Protein AF-A0AAU2HGL6-F1 (afdb_monomer_lite)

Sequence (194 aa):
MIRPARRTVLRGSAAAGALVALGAAPAAASSAYAAGTGTAAPCVRPIPWRRLGSYAAKDTAGRRFRSILSGTTRYLIGPWYAQTYTAYAADGFLNLKGIDERAVRLPGMAALSAATALALGVYDDQTLSEGKARIRTRNLIRTLAARHKASSGAAGWGSVWQSALWAYYTGAAAWLLWEDLDGDDRARVAAMIE

Secondary structure (DSSP, 8-state):
-----------------------------------------TTPPPP-HHHH------SHHHHHHHHHHHHHHHHIIIIIHHHH---B-TTSSB--S-SSHHHHHHHHHHHHHHHHHHHTT----SSS-HHHHHHHHHHHHHHHHHHBHHHHGGGSB--STTHHHHHHHHHHHHHHTGGGS-HHHHHHHHHHH-

Radius of gyration: 24.02 Å; chains: 1; bounding box: 71×79×45 Å

pLDDT: mean 83.27, std 23.49, range [28.53, 98.81]

Foldseek 3Di:
DDDDDDDDDDDDDDDDDDDDDDDDDPPDPPPPPDPDPDPDPPPFDADPDVVVDADPLPDPVSVVVLVVLQVVLCCLLPVVLCVQFVDADPVRATDLVAQDCSSQQSLLQSLLSLLVCLLNVSHDPPRHHSVSSLVSSLRSLLNLLCQACLNVPPRGHQPDPCSLVSLVSSLNSCSSVVVSDDPVSSVSNVSSND

Structure (mmCIF, N/CA/C/O backbone):
data_AF-A0AAU2HGL6-F1
#
_entry.id   AF-A0AAU2HGL6-F1
#
loop_
_atom_site.group_PDB
_atom_site.id
_atom_site.type_symbol
_atom_site.label_atom_id
_atom_site.label_alt_id
_atom_site.label_comp_id
_atom_site.label_asym_id
_atom_site.label_entity_id
_atom_site.label_seq_id
_atom_site.pdbx_PDB_ins_code
_atom_site.Cartn_x
_atom_site.Cartn_y
_atom_site.Cartn_z
_atom_site.occupancy
_atom_site.B_iso_or_equiv
_atom_site.auth_seq_id
_atom_site.auth_comp_id
_atom_site.auth_asym_id
_atom_site.auth_atom_id
_atom_site.pdbx_PDB_model_num
ATOM 1 N N . MET A 1 1 ? -37.626 55.669 15.211 1.00 40.00 1 MET A N 1
ATOM 2 C CA . MET A 1 1 ? -37.689 56.171 13.826 1.00 40.00 1 MET A CA 1
ATOM 3 C C . MET A 1 1 ? -37.925 54.967 12.917 1.00 40.00 1 MET A C 1
ATOM 5 O O . MET A 1 1 ? -37.067 54.106 12.865 1.00 40.00 1 MET A O 1
ATOM 9 N N . ILE A 1 2 ? -39.125 54.911 12.326 1.00 41.16 2 ILE A N 1
ATOM 10 C CA . ILE A 1 2 ? -39.596 54.105 11.177 1.00 41.16 2 ILE A CA 1
ATOM 11 C C . ILE A 1 2 ? -39.609 52.559 11.299 1.00 41.16 2 ILE A C 1
ATOM 13 O O . ILE A 1 2 ? -38.716 51.906 11.816 1.00 41.16 2 ILE A O 1
ATOM 17 N N . ARG A 1 3 ? -40.752 52.025 10.857 1.00 28.53 3 ARG A N 1
ATOM 18 C CA . ARG A 1 3 ? -41.380 50.714 11.068 1.00 28.53 3 ARG A CA 1
ATOM 19 C C . ARG A 1 3 ? -40.956 49.635 10.036 1.00 28.53 3 ARG A C 1
ATOM 21 O O . ARG A 1 3 ? -40.314 49.970 9.047 1.00 28.53 3 ARG A O 1
ATOM 28 N N . PRO A 1 4 ? -41.360 48.362 10.254 1.00 52.66 4 PRO A N 1
ATOM 29 C CA . PRO A 1 4 ? -40.909 47.162 9.537 1.00 52.66 4 PRO A CA 1
ATOM 30 C C . PRO A 1 4 ? -41.787 46.766 8.324 1.00 52.66 4 PRO A C 1
ATOM 32 O O . PRO A 1 4 ? -42.805 47.398 8.052 1.00 52.66 4 PRO A O 1
ATOM 35 N N . ALA A 1 5 ? -41.432 45.612 7.729 1.00 33.16 5 ALA A N 1
ATOM 36 C CA . ALA A 1 5 ? -42.233 44.683 6.906 1.00 33.16 5 ALA A CA 1
ATOM 37 C C . ALA A 1 5 ? -42.147 44.804 5.370 1.00 33.16 5 ALA A C 1
ATOM 39 O O . ALA A 1 5 ? -42.460 45.839 4.796 1.00 33.16 5 ALA A O 1
ATOM 40 N N . ARG A 1 6 ? -41.918 43.665 4.692 1.00 35.12 6 ARG A N 1
ATOM 41 C CA . ARG A 1 6 ? -43.007 42.856 4.097 1.00 35.12 6 ARG A CA 1
ATOM 42 C C . ARG A 1 6 ? -42.521 41.501 3.557 1.00 35.12 6 ARG A C 1
ATOM 44 O O . ARG A 1 6 ? -41.605 41.416 2.752 1.00 35.12 6 ARG A O 1
ATOM 51 N N . ARG A 1 7 ? -43.214 40.447 4.001 1.00 40.44 7 ARG A N 1
ATOM 52 C CA . ARG A 1 7 ? -43.354 39.136 3.345 1.00 40.44 7 ARG A CA 1
ATOM 53 C C . ARG A 1 7 ? -44.244 39.257 2.104 1.00 40.44 7 ARG A C 1
ATOM 55 O O . ARG A 1 7 ? -45.240 39.970 2.170 1.00 40.44 7 ARG A O 1
ATOM 62 N N . THR A 1 8 ? -43.995 38.437 1.085 1.00 39.16 8 THR A N 1
ATOM 63 C CA . THR A 1 8 ? -44.974 37.821 0.148 1.00 39.16 8 THR A CA 1
ATOM 64 C C . THR A 1 8 ? -44.180 36.695 -0.549 1.00 39.16 8 THR A C 1
ATOM 66 O O . THR A 1 8 ? -43.138 37.000 -1.105 1.00 39.16 8 THR A O 1
ATOM 69 N N . VAL A 1 9 ? -44.358 35.375 -0.393 1.00 37.81 9 VAL A N 1
ATOM 70 C CA . VAL A 1 9 ? -45.490 34.419 -0.421 1.00 37.81 9 VAL A CA 1
ATOM 71 C C . VAL A 1 9 ? -46.228 34.332 -1.761 1.00 37.81 9 VAL A C 1
ATOM 73 O O . VAL A 1 9 ? -47.197 35.045 -1.964 1.00 37.81 9 VAL A O 1
ATOM 76 N N . LEU A 1 10 ? -45.847 33.340 -2.572 1.00 35.44 10 LEU A N 1
ATOM 77 C CA . LEU A 1 10 ? -46.718 32.453 -3.370 1.00 35.44 10 LEU A CA 1
ATOM 78 C C . LEU A 1 10 ? -45.994 31.082 -3.383 1.00 35.44 10 LEU A C 1
ATOM 80 O O . LEU A 1 10 ? -44.825 31.050 -3.749 1.00 35.44 10 LEU A O 1
ATOM 84 N N . ARG A 1 11 ? -46.460 29.968 -2.779 1.00 32.38 11 ARG A N 1
ATOM 85 C CA . ARG A 1 11 ? -47.700 29.166 -2.975 1.00 32.38 11 ARG A CA 1
ATOM 86 C C . ARG A 1 11 ? -47.928 28.889 -4.462 1.00 32.38 11 ARG A C 1
ATOM 88 O O . ARG A 1 11 ? -48.238 29.819 -5.186 1.00 32.38 11 ARG A O 1
ATOM 95 N N . GLY A 1 12 ? -47.646 27.692 -4.970 1.00 31.27 12 GLY A N 1
ATOM 96 C CA . GLY A 1 12 ? -48.405 26.427 -4.839 1.00 31.27 12 GLY A CA 1
ATOM 97 C C . GLY A 1 12 ? -48.575 25.912 -6.287 1.00 31.27 12 GLY A C 1
ATOM 98 O O . GLY A 1 12 ? -48.568 26.734 -7.193 1.00 31.27 12 GLY A O 1
ATOM 99 N N . SER A 1 13 ? -48.626 24.634 -6.656 1.00 38.94 13 SER A N 1
ATOM 100 C CA . SER A 1 13 ? -49.239 23.437 -6.066 1.00 38.94 13 SER A CA 1
ATOM 101 C C . SER A 1 13 ? -48.641 22.225 -6.820 1.00 38.94 13 SER A C 1
ATOM 103 O O . SER A 1 13 ? -48.382 22.327 -8.013 1.00 38.94 13 SER A O 1
ATOM 105 N N . ALA A 1 14 ? -48.156 21.173 -6.159 1.00 34.22 14 ALA A N 1
ATOM 106 C CA . ALA A 1 14 ? -48.883 20.020 -5.609 1.00 34.22 14 ALA A CA 1
ATOM 107 C C . ALA A 1 14 ? -49.375 18.998 -6.657 1.00 34.22 14 ALA A C 1
ATOM 109 O O . ALA A 1 14 ? -50.284 19.286 -7.423 1.00 34.22 14 ALA A O 1
ATOM 110 N N . ALA A 1 15 ? -48.811 17.787 -6.590 1.00 35.50 15 ALA A N 1
ATOM 111 C CA . ALA A 1 15 ? -49.496 16.484 -6.621 1.00 35.50 15 ALA A CA 1
ATOM 112 C C . ALA A 1 15 ? -48.413 15.412 -6.358 1.00 35.50 15 ALA A C 1
ATOM 114 O O . ALA A 1 15 ? -47.460 15.294 -7.116 1.00 35.50 15 ALA A O 1
ATOM 115 N N . ALA A 1 16 ? -48.322 14.855 -5.150 1.00 34.00 16 ALA A N 1
ATOM 116 C CA . ALA A 1 16 ? -49.117 13.736 -4.636 1.00 34.00 16 ALA A CA 1
ATOM 117 C C . ALA A 1 16 ? -48.701 12.385 -5.246 1.00 34.00 16 ALA A C 1
ATOM 119 O O . ALA A 1 16 ? -49.039 12.052 -6.374 1.00 34.00 16 ALA A O 1
ATOM 120 N N . GLY A 1 17 ? -48.003 11.599 -4.428 1.00 30.80 17 GLY A N 1
ATOM 121 C CA . GLY A 1 17 ? -47.730 10.182 -4.633 1.00 30.80 17 GLY A CA 1
ATOM 122 C C . GLY A 1 17 ? -47.336 9.580 -3.290 1.00 30.80 17 GLY A C 1
ATOM 123 O O . GLY A 1 17 ? -46.161 9.534 -2.948 1.00 30.80 17 GLY A O 1
ATOM 124 N N . ALA A 1 18 ? -48.337 9.229 -2.483 1.00 37.72 18 ALA A N 1
ATOM 125 C CA . ALA A 1 18 ? -48.152 8.536 -1.216 1.00 37.72 18 ALA A CA 1
ATOM 126 C C . ALA A 1 18 ? -47.865 7.053 -1.475 1.00 37.72 18 ALA A C 1
ATOM 128 O O . ALA A 1 18 ? -48.597 6.412 -2.226 1.00 37.72 18 ALA A O 1
ATOM 129 N N . LEU A 1 19 ? -46.861 6.495 -0.799 1.00 36.62 19 LEU A N 1
ATOM 130 C CA . LEU A 1 19 ? -46.776 5.060 -0.553 1.00 36.62 19 LEU A CA 1
ATOM 131 C C . LEU A 1 19 ? -46.291 4.811 0.875 1.00 36.62 19 LEU A C 1
ATOM 133 O O . LEU A 1 19 ? -45.424 5.502 1.407 1.00 36.62 19 LEU A O 1
ATOM 137 N N . VAL A 1 20 ? -46.997 3.874 1.492 1.00 37.69 20 VAL A N 1
ATOM 138 C CA . VAL A 1 20 ? -47.097 3.582 2.917 1.00 37.69 20 VAL A CA 1
ATOM 139 C C . VAL A 1 20 ? -45.867 2.834 3.438 1.00 37.69 20 VAL A C 1
ATOM 141 O O . VAL A 1 20 ? -45.149 2.165 2.702 1.00 37.69 20 VAL A O 1
ATOM 144 N N . ALA A 1 21 ? -45.666 2.999 4.743 1.00 45.56 21 ALA A N 1
ATOM 145 C CA . ALA A 1 21 ? -44.620 2.475 5.603 1.00 45.56 21 ALA A CA 1
ATOM 146 C C . ALA A 1 21 ? -44.274 0.987 5.441 1.00 45.56 21 ALA A C 1
ATOM 148 O O . ALA A 1 21 ? -45.153 0.133 5.372 1.00 45.56 21 ALA A O 1
ATOM 149 N N . LEU A 1 22 ? -42.983 0.692 5.603 1.00 34.12 22 LEU A N 1
ATOM 150 C CA . LEU A 1 22 ? -42.493 -0.455 6.364 1.00 34.12 22 LEU A CA 1
ATOM 151 C C . LEU A 1 22 ? -41.113 -0.103 6.922 1.00 34.12 22 LEU A C 1
ATOM 153 O O . LEU A 1 22 ? -40.229 0.359 6.203 1.00 34.12 22 LEU A O 1
ATOM 157 N N . GLY A 1 23 ? -40.970 -0.260 8.236 1.00 46.44 23 GLY A N 1
ATOM 158 C CA . GLY A 1 23 ? -39.717 -0.041 8.932 1.00 46.44 23 GLY A CA 1
ATOM 159 C C . GLY A 1 23 ? -38.628 -0.966 8.400 1.00 46.44 23 GLY A C 1
ATOM 160 O O . GLY A 1 23 ? -38.818 -2.172 8.283 1.00 46.44 23 GLY A O 1
ATOM 161 N N . ALA A 1 24 ? -37.466 -0.388 8.141 1.00 35.00 24 ALA A N 1
ATOM 162 C CA . ALA A 1 24 ? -36.216 -1.114 8.083 1.00 35.00 24 ALA A CA 1
ATOM 163 C C . ALA A 1 24 ? -35.192 -0.268 8.838 1.00 35.00 24 ALA A C 1
ATOM 165 O O . ALA A 1 24 ? -34.873 0.854 8.444 1.00 35.00 24 ALA A O 1
ATOM 166 N N . ALA A 1 25 ? -34.728 -0.794 9.971 1.00 43.84 25 ALA A N 1
ATOM 167 C CA . ALA A 1 25 ? -33.521 -0.312 10.625 1.00 43.84 25 ALA A CA 1
ATOM 168 C C . ALA A 1 25 ? -32.376 -0.246 9.593 1.00 43.84 25 ALA A C 1
ATOM 170 O O . ALA A 1 25 ? -32.372 -1.050 8.655 1.00 43.84 25 ALA A O 1
ATOM 171 N N . PRO A 1 26 ? -31.395 0.663 9.737 1.00 40.53 26 PRO A N 1
ATOM 172 C CA . PRO A 1 26 ? -30.241 0.653 8.854 1.00 40.53 26 PRO A CA 1
ATOM 173 C C . PRO A 1 26 ? -29.554 -0.706 8.998 1.00 40.53 26 PRO A C 1
ATOM 175 O O . PRO A 1 26 ? -29.059 -1.057 10.070 1.00 40.53 26 PRO A O 1
ATOM 178 N N . ALA A 1 27 ? -29.579 -1.495 7.924 1.00 39.25 27 ALA A N 1
ATOM 179 C CA . ALA A 1 27 ? -28.823 -2.726 7.839 1.00 39.25 27 ALA A CA 1
ATOM 180 C C . ALA A 1 27 ? -27.351 -2.356 8.031 1.00 39.25 27 ALA A C 1
ATOM 182 O O . ALA A 1 27 ? -26.755 -1.666 7.203 1.00 39.25 27 ALA A O 1
ATOM 183 N N . ALA A 1 28 ? -26.782 -2.772 9.161 1.00 37.03 28 ALA A N 1
ATOM 184 C CA . ALA A 1 28 ? -25.349 -2.746 9.366 1.00 37.03 28 ALA A CA 1
ATOM 185 C C . ALA A 1 28 ? -24.717 -3.499 8.192 1.00 37.03 28 ALA A C 1
ATOM 187 O O . ALA A 1 28 ? -24.937 -4.703 8.039 1.00 37.03 28 ALA A O 1
ATOM 188 N N . ALA A 1 29 ? -23.983 -2.773 7.347 1.00 37.44 29 ALA A N 1
ATOM 189 C CA . ALA A 1 29 ? -23.198 -3.343 6.268 1.00 37.44 29 ALA A CA 1
ATOM 190 C C . ALA A 1 29 ? -22.168 -4.292 6.891 1.00 37.44 29 ALA A C 1
ATOM 192 O O . ALA A 1 29 ? -21.091 -3.899 7.334 1.00 37.44 29 ALA A O 1
ATOM 193 N N . SER A 1 30 ? -22.554 -5.556 6.998 1.00 39.72 30 SER A N 1
ATOM 194 C CA . SER A 1 30 ? -21.674 -6.631 7.404 1.00 39.72 30 SER A CA 1
ATOM 195 C C . SER A 1 30 ? -20.850 -6.952 6.170 1.00 39.72 30 SER A C 1
ATOM 197 O O . SER A 1 30 ? -21.356 -7.568 5.235 1.00 39.72 30 SER A O 1
ATOM 199 N N . SER A 1 31 ? -19.608 -6.470 6.134 1.00 43.16 31 SER A N 1
ATOM 200 C CA . SER A 1 31 ? -18.635 -6.872 5.121 1.00 43.16 31 SER A CA 1
ATOM 201 C C . SER A 1 31 ? -18.352 -8.363 5.311 1.00 43.16 31 SER A C 1
ATOM 203 O O . SER A 1 31 ? -17.512 -8.773 6.113 1.00 43.16 31 SER A O 1
ATOM 205 N N . ALA A 1 32 ? -19.148 -9.197 4.646 1.00 38.00 32 ALA A N 1
ATOM 206 C CA . ALA A 1 32 ? -18.912 -10.621 4.547 1.00 38.00 32 ALA A CA 1
ATOM 207 C C . ALA A 1 32 ? -17.792 -10.818 3.524 1.00 38.00 32 ALA A C 1
ATOM 209 O O . ALA A 1 32 ? -18.026 -10.875 2.320 1.00 38.00 32 ALA A O 1
ATOM 210 N N . TYR A 1 33 ? -16.560 -10.873 4.022 1.00 41.25 33 TYR A N 1
ATOM 211 C CA . TYR A 1 33 ? -15.400 -11.281 3.242 1.00 41.25 33 TYR A CA 1
ATOM 212 C C . TYR A 1 33 ? -15.627 -12.727 2.780 1.00 41.25 33 TYR A C 1
ATOM 214 O O . TYR A 1 33 ? -15.636 -13.658 3.592 1.00 41.25 33 TYR A O 1
ATOM 222 N N . ALA A 1 34 ? -15.911 -12.905 1.490 1.00 38.16 34 ALA A N 1
ATOM 223 C CA . ALA A 1 34 ? -16.070 -14.215 0.882 1.00 38.16 34 ALA A CA 1
ATOM 224 C C . ALA A 1 34 ? -14.710 -14.925 0.867 1.00 38.16 34 ALA A C 1
ATOM 226 O O . ALA A 1 34 ? -13.709 -14.358 0.437 1.00 38.16 34 ALA A O 1
ATOM 227 N N . ALA A 1 35 ? -14.672 -16.163 1.360 1.00 39.03 35 ALA A N 1
ATOM 228 C CA . ALA A 1 35 ? -13.486 -17.005 1.303 1.00 39.03 35 ALA A CA 1
ATOM 229 C C . ALA A 1 35 ? -13.188 -17.355 -0.165 1.00 39.03 35 ALA A C 1
ATOM 231 O O . ALA A 1 35 ? -13.884 -18.173 -0.764 1.00 39.03 35 ALA A O 1
ATOM 232 N N . GLY A 1 36 ? -12.186 -16.701 -0.754 1.00 39.09 36 GLY A N 1
ATOM 233 C CA . GLY A 1 36 ? -11.714 -16.997 -2.102 1.00 39.09 36 GLY A CA 1
ATOM 234 C C . GLY A 1 36 ? -10.959 -18.325 -2.144 1.00 39.09 36 GLY A C 1
ATOM 235 O O . GLY A 1 36 ? -9.964 -18.515 -1.449 1.00 39.09 36 GLY A O 1
ATOM 236 N N . THR A 1 37 ? -11.419 -19.251 -2.983 1.00 40.06 37 THR A N 1
ATOM 237 C CA . THR A 1 37 ? -10.723 -20.495 -3.335 1.00 40.06 37 THR A CA 1
ATOM 238 C C . THR A 1 37 ? -9.678 -20.216 -4.419 1.00 40.06 37 THR A C 1
ATOM 240 O O . THR A 1 37 ? -9.868 -20.563 -5.583 1.00 40.06 37 THR A O 1
ATOM 243 N N . GLY A 1 38 ? -8.592 -19.532 -4.062 1.00 41.28 38 GLY A N 1
ATOM 244 C CA . GLY A 1 38 ? -7.393 -19.442 -4.896 1.00 41.28 38 GLY A CA 1
ATOM 245 C C . GLY A 1 38 ? -6.339 -20.406 -4.366 1.00 41.28 38 GLY A C 1
ATOM 246 O O . GLY A 1 38 ? -6.111 -20.436 -3.159 1.00 41.28 38 GLY A O 1
ATOM 247 N N . THR A 1 39 ? -5.710 -21.201 -5.235 1.00 39.12 39 THR A N 1
ATOM 248 C CA . THR A 1 39 ? -4.578 -22.067 -4.877 1.00 39.12 39 THR A CA 1
ATOM 249 C C . THR A 1 39 ? -3.516 -21.215 -4.184 1.00 39.12 39 THR A C 1
ATOM 251 O O . THR A 1 39 ? -2.857 -20.392 -4.817 1.00 39.12 39 THR A O 1
ATOM 254 N N . ALA A 1 40 ? -3.422 -21.341 -2.861 1.00 46.44 40 ALA A N 1
ATOM 255 C CA . ALA A 1 40 ? -2.471 -20.594 -2.061 1.00 46.44 40 ALA A CA 1
ATOM 256 C C . ALA A 1 40 ? -1.060 -20.955 -2.532 1.00 46.44 40 ALA A C 1
ATOM 258 O O . ALA A 1 40 ? -0.740 -22.138 -2.669 1.00 46.44 40 ALA A O 1
ATOM 259 N N . ALA A 1 41 ? -0.203 -19.954 -2.745 1.00 53.78 41 ALA A N 1
ATOM 260 C CA . ALA A 1 41 ? 1.229 -20.204 -2.670 1.00 53.78 41 ALA A CA 1
ATOM 261 C C . ALA A 1 41 ? 1.468 -20.934 -1.331 1.00 53.78 41 ALA A C 1
ATOM 263 O O . ALA A 1 41 ? 0.990 -20.440 -0.302 1.00 53.78 41 ALA A O 1
ATOM 264 N N . PRO A 1 42 ? 2.109 -22.118 -1.319 1.00 60.44 42 PRO A N 1
ATOM 265 C CA . PRO A 1 42 ? 2.102 -23.034 -0.171 1.00 60.44 42 PRO A CA 1
ATOM 266 C C . PRO A 1 42 ? 2.679 -22.438 1.130 1.00 60.44 42 PRO A C 1
ATOM 268 O O . PRO A 1 42 ? 2.545 -23.039 2.194 1.00 60.44 42 PRO A O 1
ATOM 271 N N . CYS A 1 43 ? 3.284 -21.251 1.065 1.00 75.50 43 CYS A N 1
ATOM 272 C CA . CYS A 1 43 ? 3.916 -20.525 2.159 1.00 75.50 43 CYS A CA 1
ATOM 273 C C . CYS A 1 43 ? 3.038 -19.460 2.854 1.00 75.50 43 CYS A C 1
ATOM 275 O O . CYS A 1 43 ? 3.362 -19.067 3.977 1.00 75.50 43 CYS A O 1
ATOM 277 N N . VAL A 1 44 ? 1.926 -18.989 2.265 1.00 84.44 44 VAL A N 1
ATOM 278 C CA . VAL A 1 44 ? 1.127 -17.894 2.860 1.00 84.44 44 VAL A CA 1
ATOM 279 C C . VAL A 1 44 ? -0.059 -18.432 3.653 1.00 84.44 44 VAL A C 1
ATOM 281 O O . VAL A 1 44 ? -0.980 -19.041 3.112 1.00 84.44 44 VAL A O 1
ATOM 284 N N . ARG A 1 45 ? -0.064 -18.168 4.964 1.00 88.81 45 ARG A N 1
ATOM 285 C CA . ARG A 1 45 ? -1.150 -18.574 5.866 1.00 88.81 45 ARG A CA 1
ATOM 286 C C . ARG A 1 45 ? -2.162 -17.441 6.045 1.00 88.81 45 ARG A C 1
ATOM 288 O O . ARG A 1 45 ? -1.758 -16.373 6.501 1.00 88.81 45 ARG A O 1
ATOM 295 N N . PRO A 1 46 ? -3.462 -17.656 5.779 1.00 88.69 46 PRO A N 1
ATOM 296 C CA . PRO A 1 46 ? -4.482 -16.643 6.027 1.00 88.69 46 PRO A CA 1
ATOM 297 C C . PRO A 1 46 ? -4.536 -16.210 7.494 1.00 88.69 46 PRO A C 1
ATOM 299 O O . PRO A 1 46 ? -4.320 -17.016 8.406 1.00 88.69 46 PRO A O 1
ATOM 302 N N . ILE A 1 47 ? -4.888 -14.944 7.726 1.00 88.62 47 ILE A N 1
ATOM 303 C CA . ILE A 1 47 ? -5.094 -14.412 9.074 1.00 88.62 47 ILE A CA 1
ATOM 304 C C . ILE A 1 47 ? -6.359 -15.056 9.663 1.00 88.62 47 ILE A C 1
ATOM 306 O O . ILE A 1 47 ? -7.443 -14.928 9.085 1.00 88.62 47 ILE A O 1
ATOM 310 N N . PRO A 1 48 ? -6.281 -15.731 10.824 1.00 90.81 48 PRO A N 1
ATOM 311 C CA . PRO A 1 48 ? -7.440 -16.366 11.434 1.00 90.81 48 PRO A CA 1
ATOM 312 C C . PRO A 1 48 ? -8.292 -15.327 12.182 1.00 90.81 48 PRO A C 1
ATOM 314 O O . PRO A 1 48 ? -8.422 -15.395 13.404 1.00 90.81 48 PRO A O 1
ATOM 317 N N . TRP A 1 49 ? -8.897 -14.376 11.460 1.00 88.62 49 TRP A N 1
ATOM 318 C CA . TRP A 1 49 ? -9.660 -13.248 12.022 1.00 88.62 49 TRP A CA 1
ATOM 319 C C . TRP A 1 49 ? -10.681 -13.676 13.082 1.00 88.62 49 TRP A C 1
ATOM 321 O O . TRP A 1 49 ? -10.775 -13.073 14.146 1.00 88.62 49 TRP A O 1
ATOM 331 N N . ARG A 1 50 ? -11.383 -14.792 12.843 1.00 89.06 50 ARG A N 1
ATOM 332 C CA . ARG A 1 50 ? -12.360 -15.352 13.793 1.00 89.06 50 ARG A CA 1
ATOM 333 C C . ARG A 1 50 ? -11.745 -15.751 15.139 1.00 89.06 50 ARG A C 1
ATOM 335 O O . ARG A 1 50 ? -12.428 -15.658 16.149 1.00 89.06 50 ARG A O 1
ATOM 342 N N . ARG A 1 51 ? -10.484 -16.200 15.160 1.00 91.38 51 ARG A N 1
ATOM 343 C CA . ARG A 1 51 ? -9.769 -16.587 16.392 1.00 91.38 51 ARG A CA 1
ATOM 344 C C . ARG A 1 51 ? -9.182 -15.384 17.127 1.00 91.38 51 ARG A C 1
ATOM 346 O O . ARG A 1 51 ? -9.063 -15.435 18.343 1.00 91.38 51 ARG A O 1
ATOM 353 N N . LEU A 1 52 ? -8.815 -14.331 16.397 1.00 88.19 52 LEU A N 1
ATOM 354 C CA . LEU A 1 52 ? -8.300 -13.086 16.979 1.00 88.19 52 LEU A CA 1
ATOM 355 C C . LEU A 1 52 ? -9.404 -12.260 17.658 1.00 88.19 52 LEU A C 1
ATOM 357 O O . LEU A 1 52 ? -9.116 -11.458 18.542 1.00 88.19 52 LEU A O 1
ATOM 361 N N . GLY A 1 53 ? -10.663 -12.478 17.270 1.00 87.56 53 GLY A N 1
ATOM 362 C CA . GLY A 1 53 ? -11.805 -11.747 17.805 1.00 87.56 53 GLY A CA 1
ATOM 363 C C . GLY A 1 53 ? -11.879 -10.317 17.271 1.00 87.56 53 GLY A C 1
ATOM 364 O O . GLY A 1 53 ? -11.304 -9.983 16.237 1.00 87.56 53 GLY A O 1
ATOM 365 N N . SER A 1 54 ? -12.626 -9.466 17.970 1.00 85.88 54 SER A N 1
ATOM 366 C CA . SER A 1 54 ? -12.812 -8.062 17.600 1.00 85.88 54 SER A CA 1
ATOM 367 C C . SER A 1 54 ? -12.628 -7.154 18.804 1.00 85.88 54 SER A C 1
ATOM 369 O O . SER A 1 54 ? -13.121 -7.456 19.890 1.00 85.88 54 SER A O 1
ATOM 371 N N . TYR A 1 55 ? -12.007 -5.999 18.591 1.00 88.12 55 TYR A N 1
ATOM 372 C CA . TYR A 1 55 ? -11.868 -4.954 19.596 1.00 88.12 55 TYR A CA 1
ATOM 373 C C . TYR A 1 55 ? -12.608 -3.695 19.142 1.00 88.12 55 TYR A C 1
ATOM 375 O O . TYR A 1 55 ? -12.267 -3.087 18.133 1.00 88.12 55 TYR A O 1
ATOM 383 N N . ALA A 1 56 ? -13.632 -3.288 19.896 1.00 87.81 56 ALA A N 1
ATOM 384 C CA . ALA A 1 56 ? -14.503 -2.177 19.509 1.00 87.81 56 ALA A CA 1
ATOM 385 C C . ALA A 1 56 ? -13.855 -0.784 19.652 1.00 87.81 56 ALA A C 1
ATOM 387 O O . ALA A 1 56 ? -14.463 0.205 19.242 1.00 87.81 56 ALA A O 1
ATOM 388 N N . ALA A 1 57 ? -12.664 -0.693 20.262 1.00 91.44 57 ALA A N 1
ATOM 389 C CA . ALA A 1 57 ? -11.916 0.552 20.456 1.00 91.44 57 ALA A CA 1
ATOM 390 C C . ALA A 1 57 ? -12.743 1.688 21.103 1.00 91.44 57 ALA A C 1
ATOM 392 O O . ALA A 1 57 ? -12.620 2.858 20.736 1.00 91.44 57 ALA A O 1
ATOM 393 N N . LYS A 1 58 ? -13.627 1.337 22.050 1.00 93.75 58 LYS A N 1
ATOM 394 C CA . LYS A 1 58 ? -14.541 2.279 22.722 1.00 93.75 58 LYS A CA 1
ATOM 395 C C . LYS A 1 58 ? -13.948 2.938 23.961 1.00 93.75 58 LYS A C 1
ATOM 397 O O . LYS A 1 58 ? -14.541 3.895 24.443 1.00 93.75 58 LYS A O 1
ATOM 402 N N . ASP A 1 59 ? -12.835 2.451 24.488 1.00 96.75 59 ASP A N 1
ATOM 403 C CA . ASP A 1 59 ? -12.113 3.054 25.611 1.00 96.75 59 ASP A CA 1
ATOM 404 C C . ASP A 1 59 ? -11.252 4.251 25.149 1.00 96.75 59 ASP A C 1
ATOM 406 O O . ASP A 1 59 ? -11.173 4.589 23.966 1.00 96.75 59 ASP A O 1
ATOM 410 N N . THR A 1 60 ? -10.616 4.946 26.093 1.00 97.81 60 THR A N 1
ATOM 411 C CA . THR A 1 60 ? -9.807 6.136 25.784 1.00 97.81 60 THR A CA 1
ATOM 412 C C . THR A 1 60 ? -8.615 5.813 24.880 1.00 97.81 60 THR A C 1
ATOM 414 O O . THR A 1 60 ? -8.338 6.564 23.944 1.00 97.81 60 THR A O 1
ATOM 417 N N . ALA A 1 61 ? -7.930 4.693 25.126 1.00 96.00 61 ALA A N 1
ATOM 418 C CA . ALA A 1 61 ? -6.778 4.275 24.332 1.00 96.00 61 ALA A CA 1
ATOM 419 C C . ALA A 1 61 ? -7.188 3.896 22.901 1.00 96.00 61 ALA A C 1
ATOM 421 O O . ALA A 1 61 ? -6.623 4.423 21.942 1.00 96.00 61 ALA A O 1
ATOM 422 N N . GLY A 1 62 ? -8.215 3.062 22.743 1.00 95.25 62 GLY A N 1
ATOM 423 C CA . GLY A 1 62 ? -8.734 2.625 21.453 1.00 95.25 62 GLY A CA 1
ATOM 424 C C . GLY A 1 62 ? -9.233 3.784 20.598 1.00 95.25 62 GLY A C 1
ATOM 425 O O . GLY A 1 62 ? -8.868 3.871 19.425 1.00 95.25 62 GLY A O 1
ATOM 426 N N . ARG A 1 63 ? -9.974 4.740 21.179 1.00 96.25 63 ARG A N 1
ATOM 427 C CA . ARG A 1 63 ? -10.392 5.954 20.451 1.00 96.25 63 ARG A CA 1
ATOM 428 C C . ARG A 1 63 ? -9.193 6.773 19.969 1.00 96.25 63 ARG A C 1
ATOM 430 O O . ARG A 1 63 ? -9.204 7.253 18.836 1.00 96.25 63 ARG A O 1
ATOM 437 N N . ARG A 1 64 ? -8.143 6.899 20.793 1.00 96.75 64 ARG A N 1
ATOM 438 C CA . ARG A 1 64 ? -6.912 7.615 20.424 1.00 96.75 64 ARG A CA 1
ATOM 439 C C . ARG A 1 64 ? -6.170 6.913 19.286 1.00 96.75 64 ARG A C 1
ATOM 441 O O . ARG A 1 64 ? -5.836 7.568 18.302 1.00 96.75 64 ARG A O 1
ATOM 448 N N . PHE A 1 65 ? -5.960 5.600 19.377 1.00 95.06 65 PHE A N 1
ATOM 449 C CA . PHE A 1 65 ? -5.310 4.830 18.311 1.00 95.06 65 PHE A CA 1
ATOM 450 C C . PHE A 1 65 ? -6.110 4.862 17.012 1.00 95.06 65 PHE A C 1
ATOM 452 O O . PHE A 1 65 ? -5.530 5.098 15.953 1.00 95.06 65 PHE A O 1
ATOM 459 N N . ARG A 1 66 ? -7.438 4.718 17.087 1.00 95.31 66 ARG A N 1
ATOM 460 C CA . ARG A 1 66 ? -8.319 4.846 15.922 1.00 95.31 66 ARG A CA 1
ATOM 461 C C . ARG A 1 66 ? -8.184 6.218 15.272 1.00 95.31 66 ARG A C 1
ATOM 463 O O . ARG A 1 66 ? -8.040 6.293 14.056 1.00 95.31 66 ARG A O 1
ATOM 470 N N . SER A 1 67 ? -8.197 7.293 16.058 1.00 95.19 67 SER A N 1
ATOM 471 C CA . SER A 1 67 ? -8.054 8.657 15.537 1.00 95.19 67 SER A CA 1
ATOM 472 C C . SER A 1 67 ? -6.695 8.890 14.873 1.00 95.19 67 SER A C 1
ATOM 474 O O . SER A 1 67 ? -6.648 9.500 13.808 1.00 95.19 67 SER A O 1
ATOM 476 N N . ILE A 1 68 ? -5.604 8.399 15.470 1.00 96.25 68 ILE A N 1
ATOM 477 C CA . ILE A 1 68 ? -4.259 8.525 14.894 1.00 96.25 68 ILE A CA 1
ATOM 478 C C . ILE A 1 68 ? -4.179 7.733 13.588 1.00 96.25 68 ILE A C 1
ATOM 480 O O . ILE A 1 68 ? -3.828 8.293 12.554 1.00 96.25 68 ILE A O 1
ATOM 484 N N . LEU A 1 69 ? -4.556 6.452 13.609 1.00 96.56 69 LEU A N 1
ATOM 485 C CA . LEU A 1 69 ? -4.441 5.579 12.444 1.00 96.56 69 LEU A CA 1
ATOM 486 C C . LEU A 1 69 ? -5.309 6.068 11.275 1.00 96.56 69 LEU A C 1
ATOM 488 O O . LEU A 1 69 ? -4.818 6.171 10.151 1.00 96.56 69 LEU A O 1
ATOM 492 N N . SER A 1 70 ? -6.573 6.415 11.529 1.00 95.25 70 SER A N 1
ATOM 493 C CA . SER A 1 70 ? -7.480 6.938 10.495 1.00 95.25 70 SER A CA 1
ATOM 494 C C . SER A 1 70 ? -6.987 8.268 9.915 1.00 95.25 70 SER A C 1
ATOM 496 O O . SER A 1 70 ? -6.879 8.404 8.697 1.00 95.25 70 SER A O 1
ATOM 498 N N . GLY A 1 71 ? -6.577 9.216 10.765 1.00 93.88 71 GLY A N 1
ATOM 499 C CA . GLY A 1 71 ? -6.044 10.506 10.326 1.00 93.88 71 GLY A CA 1
ATOM 500 C C . GLY A 1 71 ? -4.756 10.376 9.507 1.00 93.88 71 GLY A C 1
ATOM 501 O O . GLY A 1 71 ? -4.645 10.962 8.426 1.00 93.88 71 GLY A O 1
ATOM 502 N N . THR A 1 72 ? -3.800 9.569 9.981 1.00 96.06 72 THR A N 1
ATOM 503 C CA . THR A 1 72 ? -2.534 9.313 9.281 1.00 96.06 72 THR A CA 1
ATOM 504 C C . THR A 1 72 ? -2.774 8.639 7.933 1.00 96.06 72 THR A C 1
ATOM 506 O O . THR A 1 72 ? -2.226 9.074 6.921 1.00 96.06 72 THR A O 1
ATOM 509 N N . THR A 1 73 ? -3.617 7.608 7.881 1.00 97.56 73 THR A N 1
ATOM 510 C CA . THR A 1 73 ? -3.853 6.861 6.637 1.00 97.56 73 THR A CA 1
ATOM 511 C C . THR A 1 73 ? -4.642 7.658 5.613 1.00 97.56 73 THR A C 1
ATOM 513 O O . THR A 1 73 ? -4.295 7.603 4.433 1.00 97.56 73 THR A O 1
ATOM 516 N N . ARG A 1 74 ? -5.612 8.478 6.039 1.00 96.44 74 ARG A N 1
ATOM 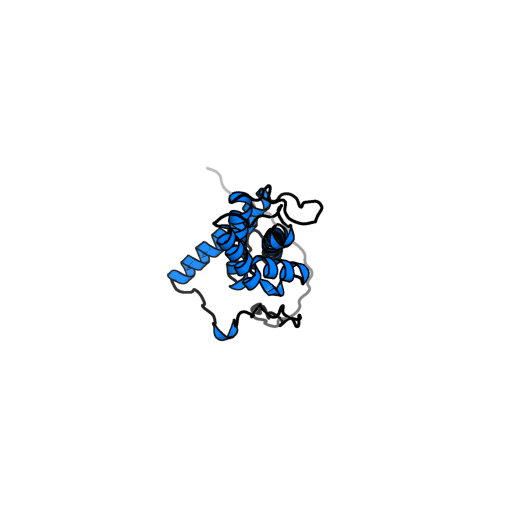517 C CA . ARG A 1 74 ? -6.308 9.428 5.160 1.00 96.44 74 ARG A CA 1
ATOM 518 C C . ARG A 1 74 ? -5.333 10.369 4.454 1.00 96.44 74 ARG A C 1
ATOM 520 O O . ARG A 1 74 ? -5.459 10.590 3.251 1.00 96.44 74 ARG A O 1
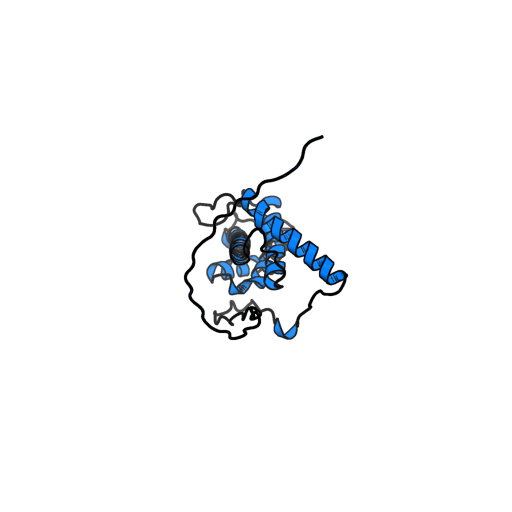ATOM 527 N N . TYR A 1 75 ? -4.340 10.892 5.176 1.00 97.31 75 TYR A N 1
ATOM 528 C CA . TYR A 1 75 ? -3.300 11.728 4.575 1.00 97.31 75 TYR A CA 1
ATOM 529 C C . TYR A 1 75 ? -2.381 10.932 3.633 1.00 97.31 75 TYR A C 1
ATOM 531 O O . TYR A 1 75 ? -2.175 11.336 2.486 1.00 97.31 75 TYR A O 1
ATOM 539 N N . LEU A 1 76 ? -1.847 9.799 4.103 1.00 98.00 76 LEU A N 1
ATOM 540 C CA . LEU A 1 76 ? -0.869 9.007 3.353 1.00 98.00 76 LEU A CA 1
ATOM 541 C C . LEU A 1 76 ? -1.456 8.483 2.037 1.00 98.00 76 LEU A C 1
ATOM 543 O O . LEU A 1 76 ? -0.898 8.729 0.972 1.00 98.00 76 LEU A O 1
ATOM 547 N N . ILE A 1 77 ? -2.608 7.811 2.067 1.00 97.88 77 ILE A N 1
ATOM 548 C CA . ILE A 1 77 ? -3.173 7.202 0.854 1.00 97.88 77 ILE A CA 1
ATOM 549 C C . ILE A 1 77 ? -4.004 8.179 0.010 1.00 97.88 77 ILE A C 1
ATOM 551 O O . ILE A 1 77 ? -4.312 7.901 -1.150 1.00 97.88 77 ILE A O 1
ATOM 555 N N . GLY A 1 78 ? -4.356 9.334 0.575 1.00 97.25 78 GLY A N 1
ATOM 556 C CA . GLY A 1 78 ? -5.083 10.409 -0.091 1.00 97.25 78 GLY A CA 1
ATOM 557 C C . GLY A 1 78 ? -4.133 11.438 -0.727 1.00 97.25 78 GLY A C 1
ATOM 558 O O . GLY A 1 78 ? -3.623 11.181 -1.825 1.00 97.25 78 GLY A O 1
ATOM 559 N N . PRO A 1 79 ? -3.918 12.606 -0.092 1.00 97.44 79 PRO A N 1
ATOM 560 C CA . PRO A 1 79 ? -3.070 13.678 -0.617 1.00 97.44 79 PRO A CA 1
ATOM 561 C C . PRO A 1 79 ? -1.623 13.272 -0.923 1.00 97.44 79 PRO A C 1
ATOM 563 O O . PRO A 1 79 ? -1.152 13.537 -2.029 1.00 97.44 79 PRO A O 1
ATOM 566 N N . TRP A 1 80 ? -0.923 12.608 0.007 1.00 97.75 80 TRP A N 1
ATOM 5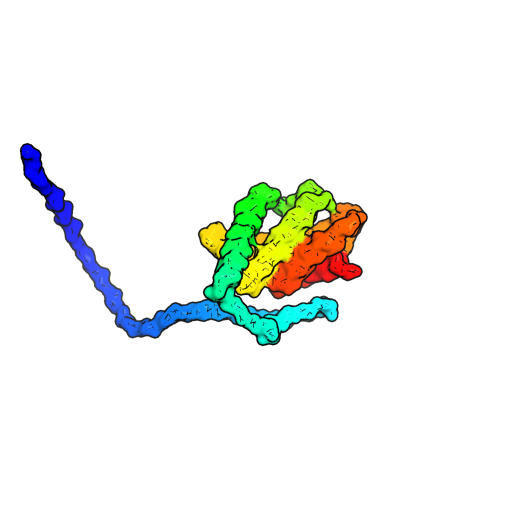67 C CA . TRP A 1 80 ? 0.498 12.281 -0.183 1.00 97.75 80 TRP A CA 1
ATOM 568 C C . TRP A 1 80 ? 0.710 11.357 -1.382 1.00 97.75 80 TRP A C 1
ATOM 570 O O . TRP A 1 80 ? 1.558 11.635 -2.230 1.00 97.75 80 TRP A O 1
ATOM 580 N N . TYR A 1 81 ? -0.095 10.296 -1.492 1.00 97.88 81 TYR A N 1
ATOM 581 C CA . TYR A 1 81 ? -0.059 9.390 -2.637 1.00 97.88 81 TYR A CA 1
ATOM 582 C C . TYR A 1 81 ? -0.286 10.143 -3.952 1.00 97.88 81 TYR A C 1
ATOM 584 O O . TYR A 1 81 ? 0.498 9.989 -4.884 1.00 97.88 81 TYR A O 1
ATOM 592 N N . ALA A 1 82 ? -1.336 10.970 -4.022 1.00 96.81 82 ALA A N 1
ATOM 593 C CA . ALA A 1 82 ? -1.706 11.678 -5.247 1.00 96.81 82 ALA A CA 1
ATOM 594 C C . ALA A 1 82 ? -0.633 12.684 -5.694 1.00 96.81 82 ALA A C 1
ATOM 596 O O . ALA A 1 82 ? -0.397 12.839 -6.889 1.00 96.81 82 ALA A O 1
ATOM 597 N N . GLN A 1 83 ? 0.037 13.339 -4.743 1.00 96.69 83 GLN A N 1
ATOM 598 C CA . GLN A 1 83 ? 1.137 14.260 -5.030 1.00 96.69 83 GLN A CA 1
ATOM 599 C C . GLN A 1 83 ? 2.430 13.524 -5.416 1.00 96.69 83 GLN A C 1
ATOM 601 O O . GLN A 1 83 ? 3.198 14.002 -6.250 1.00 96.69 83 GLN A O 1
ATOM 606 N N . THR A 1 84 ? 2.690 12.367 -4.803 1.00 96.38 84 THR A N 1
ATOM 607 C CA . THR A 1 84 ? 3.937 11.612 -5.003 1.00 96.38 84 THR A CA 1
ATOM 608 C C . THR A 1 84 ? 3.923 10.840 -6.322 1.00 96.38 84 THR A C 1
ATOM 610 O O . THR A 1 84 ? 4.912 10.874 -7.067 1.00 96.38 84 THR A O 1
ATOM 613 N N . TYR A 1 85 ? 2.795 10.187 -6.619 1.00 96.06 85 TYR A N 1
ATOM 614 C CA . TYR A 1 85 ? 2.596 9.289 -7.755 1.00 96.06 85 TYR A CA 1
ATOM 615 C C . TYR A 1 85 ? 1.544 9.848 -8.712 1.00 96.06 85 TYR A C 1
ATOM 617 O O . TYR A 1 85 ? 0.371 9.481 -8.679 1.00 96.06 85 TYR A O 1
ATOM 625 N N . THR A 1 86 ? 1.986 10.752 -9.581 1.00 92.12 86 THR A N 1
ATOM 626 C CA . THR A 1 86 ? 1.128 11.430 -10.562 1.00 92.12 86 THR A CA 1
ATOM 627 C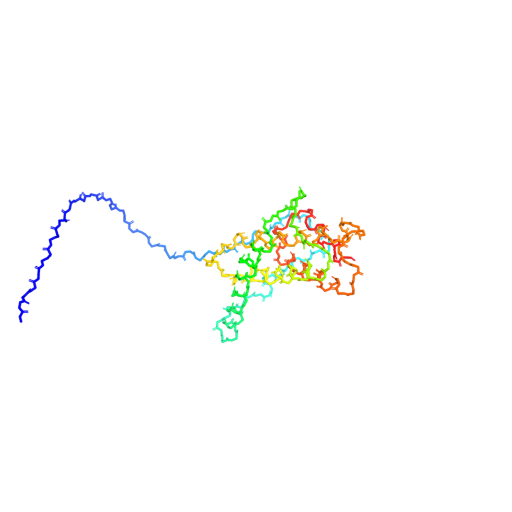 C . THR A 1 86 ? 0.956 10.649 -11.864 1.00 92.12 86 THR A C 1
ATOM 629 O O . THR A 1 86 ? 0.061 10.958 -12.644 1.00 92.12 86 THR A O 1
ATOM 632 N N . ALA A 1 87 ? 1.798 9.641 -12.105 1.00 87.94 87 ALA A N 1
ATOM 633 C CA . ALA A 1 87 ? 1.777 8.828 -13.311 1.00 87.94 87 ALA A CA 1
ATOM 634 C C . ALA A 1 87 ? 2.242 7.392 -13.036 1.00 87.94 87 ALA A C 1
ATOM 636 O O . ALA A 1 87 ? 3.050 7.135 -12.135 1.00 87.94 87 ALA A O 1
ATOM 637 N N . TYR A 1 88 ? 1.751 6.475 -13.866 1.00 91.56 88 TYR A N 1
ATOM 638 C CA . TYR A 1 88 ? 2.301 5.131 -14.000 1.00 91.56 88 TYR A CA 1
ATOM 639 C C . TYR A 1 88 ? 3.436 5.143 -15.025 1.00 91.56 88 TYR A C 1
ATOM 641 O O . TYR A 1 88 ? 3.437 5.946 -15.960 1.00 91.56 88 TYR A O 1
ATOM 649 N N . ALA A 1 89 ? 4.408 4.257 -14.842 1.00 91.56 89 ALA A N 1
ATOM 650 C CA . ALA A 1 89 ? 5.360 3.921 -15.887 1.00 91.56 89 ALA A CA 1
ATOM 651 C C . ALA A 1 89 ? 4.667 3.096 -16.990 1.00 91.56 89 ALA A C 1
ATOM 653 O O . ALA A 1 89 ? 3.537 2.634 -16.824 1.00 91.56 89 ALA A O 1
ATOM 654 N N . ALA A 1 90 ? 5.340 2.925 -18.132 1.00 91.50 90 ALA A N 1
ATOM 655 C CA . ALA A 1 90 ? 4.788 2.220 -19.295 1.00 91.50 90 ALA A CA 1
ATOM 656 C C . ALA A 1 90 ? 4.405 0.756 -19.001 1.00 91.50 90 ALA A C 1
ATOM 658 O O . ALA A 1 90 ? 3.543 0.195 -19.667 1.00 91.50 90 ALA A O 1
ATOM 659 N N . ASP A 1 91 ? 5.015 0.164 -17.975 1.00 93.25 91 ASP A N 1
ATOM 660 C CA . ASP A 1 91 ? 4.737 -1.180 -17.460 1.00 93.25 91 ASP A CA 1
ATOM 661 C C . ASP A 1 91 ? 3.496 -1.245 -16.543 1.00 93.25 91 ASP A C 1
ATOM 663 O O . ASP A 1 91 ? 3.186 -2.293 -15.982 1.00 93.25 91 ASP A O 1
ATOM 667 N N . GLY A 1 92 ? 2.791 -0.127 -16.349 1.00 95.00 92 GLY A N 1
ATOM 668 C CA . GLY A 1 92 ? 1.596 -0.048 -15.514 1.00 95.00 92 GLY A CA 1
ATOM 669 C C . GLY A 1 92 ? 1.871 -0.022 -14.008 1.00 95.00 92 GLY A C 1
ATOM 670 O O . GLY A 1 92 ? 0.915 -0.073 -13.228 1.00 95.00 92 GLY A O 1
ATOM 671 N N . PHE A 1 93 ? 3.128 0.070 -13.559 1.00 97.25 93 PHE A N 1
ATOM 672 C CA . PHE A 1 93 ? 3.495 0.237 -12.145 1.00 97.25 93 PHE A CA 1
ATOM 673 C C . PHE A 1 93 ? 3.736 1.707 -11.789 1.00 97.25 93 PHE A C 1
ATOM 675 O O . PHE A 1 93 ? 3.910 2.558 -12.662 1.00 97.25 93 PHE A O 1
ATOM 682 N N . LEU A 1 94 ? 3.720 2.048 -10.496 1.00 97.44 94 LEU A N 1
ATOM 683 C CA . LEU A 1 94 ? 4.030 3.418 -10.081 1.00 97.44 94 LEU A CA 1
ATOM 684 C C . LEU A 1 94 ? 5.500 3.728 -10.381 1.00 97.44 94 LEU A C 1
ATOM 686 O O . LEU A 1 94 ? 6.387 2.893 -10.191 1.00 97.44 94 LEU A O 1
ATOM 690 N N . ASN A 1 95 ? 5.785 4.958 -10.805 1.00 94.81 95 ASN A N 1
ATOM 691 C CA . ASN A 1 95 ? 7.166 5.409 -10.905 1.00 94.81 95 ASN A CA 1
ATOM 692 C C . ASN A 1 95 ? 7.707 5.749 -9.503 1.00 94.81 95 ASN A C 1
ATOM 694 O O . ASN A 1 95 ? 7.384 6.803 -8.953 1.00 94.81 95 ASN A O 1
ATOM 698 N N . LEU A 1 96 ? 8.539 4.866 -8.935 1.00 93.81 96 LEU A N 1
ATOM 699 C CA . LEU A 1 96 ? 9.175 5.064 -7.622 1.00 93.81 96 LEU A CA 1
ATOM 700 C C . LEU A 1 96 ? 10.253 6.161 -7.611 1.00 93.81 96 LEU A C 1
ATOM 702 O O . LEU A 1 96 ? 10.665 6.581 -6.534 1.00 93.81 96 LEU A O 1
ATOM 706 N N . LYS A 1 97 ? 10.692 6.644 -8.784 1.00 90.81 97 LYS A N 1
ATOM 707 C CA . LYS A 1 97 ? 11.750 7.661 -8.944 1.00 90.81 97 LYS A CA 1
ATOM 708 C C . LYS A 1 97 ? 13.112 7.249 -8.360 1.00 90.81 97 LYS A C 1
ATOM 710 O O . LYS A 1 97 ? 13.939 8.111 -8.086 1.00 90.81 97 LYS A O 1
ATOM 715 N N . GLY A 1 98 ? 13.355 5.948 -8.194 1.00 92.69 98 GLY A N 1
ATOM 716 C CA . GLY A 1 98 ? 14.624 5.407 -7.713 1.00 92.69 98 GLY A CA 1
ATOM 717 C C . GLY A 1 98 ? 14.475 4.048 -7.033 1.00 92.69 98 GLY A C 1
ATOM 718 O O . GLY A 1 98 ? 13.393 3.458 -7.022 1.00 92.69 98 GLY A O 1
ATOM 719 N N . ILE A 1 99 ? 15.587 3.578 -6.467 1.00 95.25 99 ILE A N 1
ATOM 720 C CA . ILE A 1 99 ? 15.693 2.348 -5.661 1.00 95.25 99 ILE A CA 1
ATOM 721 C C . ILE A 1 99 ? 16.335 2.607 -4.286 1.00 95.25 99 ILE A C 1
ATOM 723 O O . ILE A 1 99 ? 16.696 1.668 -3.580 1.00 95.25 99 ILE A O 1
ATOM 727 N N . ASP A 1 100 ? 16.517 3.880 -3.928 1.00 94.19 100 ASP A N 1
ATOM 728 C CA . ASP A 1 100 ? 17.079 4.290 -2.644 1.00 94.19 100 ASP A CA 1
ATOM 729 C C . ASP A 1 100 ? 16.071 4.134 -1.496 1.00 94.19 100 ASP A C 1
ATOM 731 O O . ASP A 1 100 ? 14.894 3.828 -1.704 1.00 94.19 100 ASP A O 1
ATOM 735 N N . GLU A 1 101 ? 16.530 4.376 -0.264 1.00 95.31 101 GLU A N 1
ATOM 736 C CA . GLU A 1 101 ? 15.687 4.304 0.932 1.00 95.31 101 GLU A CA 1
ATOM 737 C C . GLU A 1 101 ? 14.391 5.106 0.777 1.00 95.31 101 GLU A C 1
ATOM 739 O O . GLU A 1 101 ? 13.318 4.622 1.136 1.00 95.31 101 GLU A O 1
ATOM 744 N N . ARG A 1 102 ? 14.453 6.335 0.257 1.00 95.25 102 ARG A N 1
ATOM 745 C CA . ARG A 1 102 ? 13.280 7.211 0.197 1.00 95.25 102 ARG A CA 1
ATOM 746 C C . ARG A 1 102 ? 12.256 6.682 -0.804 1.00 95.25 102 ARG A C 1
ATOM 748 O O . ARG A 1 102 ? 11.055 6.750 -0.524 1.00 95.25 102 ARG A O 1
ATOM 755 N N . ALA A 1 103 ? 12.725 6.148 -1.929 1.00 95.75 103 ALA A N 1
ATOM 756 C CA . ALA A 1 103 ? 11.899 5.583 -2.988 1.00 95.75 103 ALA A CA 1
ATOM 757 C C . ALA A 1 103 ? 11.129 4.327 -2.547 1.00 95.75 103 ALA A C 1
ATOM 759 O O . ALA A 1 103 ? 10.061 4.056 -3.096 1.00 95.75 103 ALA A O 1
ATOM 760 N N . VAL A 1 104 ? 11.630 3.586 -1.549 1.00 97.69 104 VAL A N 1
ATOM 761 C CA . VAL A 1 104 ? 11.059 2.285 -1.146 1.00 97.69 104 VAL A CA 1
ATOM 762 C C . VAL A 1 104 ? 10.476 2.279 0.268 1.00 97.69 104 VAL A C 1
ATOM 764 O O . VAL A 1 104 ? 9.374 1.769 0.484 1.00 97.69 104 VAL A O 1
ATOM 767 N N . ARG A 1 105 ? 11.148 2.903 1.243 1.00 97.56 105 ARG A N 1
ATOM 768 C CA . ARG A 1 105 ? 10.719 2.904 2.649 1.00 97.56 105 ARG A CA 1
ATOM 769 C C . ARG A 1 105 ? 9.412 3.660 2.830 1.00 97.56 105 ARG A C 1
ATOM 771 O O . ARG A 1 105 ? 8.515 3.169 3.510 1.00 97.56 105 ARG A O 1
ATOM 778 N N . LEU A 1 106 ? 9.297 4.851 2.239 1.00 97.25 106 LEU A N 1
ATOM 779 C CA . LEU A 1 106 ? 8.106 5.691 2.388 1.00 97.25 106 LEU A CA 1
ATOM 780 C C . LEU A 1 106 ? 6.838 5.013 1.845 1.00 97.25 106 LEU A C 1
ATOM 782 O O . LEU A 1 106 ? 5.875 4.899 2.608 1.00 97.25 106 LEU A O 1
ATOM 786 N N . PRO A 1 107 ? 6.803 4.513 0.594 1.00 98.06 107 PRO A N 1
ATOM 787 C CA . PRO A 1 107 ? 5.634 3.781 0.118 1.00 98.06 107 PRO A CA 1
ATOM 788 C C . PRO A 1 107 ? 5.386 2.471 0.864 1.00 98.06 107 PRO A C 1
ATOM 790 O O . PRO A 1 107 ? 4.222 2.145 1.078 1.00 98.06 107 PRO A O 1
ATOM 793 N N . GLY A 1 108 ? 6.422 1.755 1.317 1.00 98.31 108 GLY A N 1
ATOM 794 C CA . GLY A 1 108 ? 6.242 0.547 2.130 1.00 98.31 108 GLY A CA 1
ATOM 795 C C . GLY A 1 108 ? 5.533 0.843 3.455 1.00 98.31 108 GLY A C 1
ATOM 796 O O . GLY A 1 108 ? 4.546 0.196 3.802 1.00 98.31 108 GLY A O 1
ATOM 797 N N . MET A 1 109 ? 5.966 1.890 4.165 1.00 98.38 109 MET A N 1
ATOM 798 C CA . MET A 1 109 ? 5.319 2.337 5.405 1.00 98.38 109 MET A CA 1
ATOM 799 C C . MET A 1 109 ? 3.893 2.854 5.174 1.00 98.38 109 MET A C 1
ATOM 801 O O . MET A 1 109 ? 3.000 2.598 5.989 1.00 98.38 109 MET A O 1
ATOM 805 N N . ALA A 1 110 ? 3.665 3.572 4.071 1.00 98.50 110 ALA A N 1
ATOM 806 C CA . ALA A 1 110 ? 2.337 4.050 3.702 1.00 98.50 110 ALA A CA 1
ATOM 807 C C . ALA A 1 110 ? 1.390 2.884 3.389 1.00 98.50 110 ALA A C 1
ATOM 809 O O . ALA A 1 110 ? 0.257 2.879 3.874 1.00 98.50 110 ALA A O 1
ATOM 810 N N . ALA A 1 111 ? 1.871 1.880 2.650 1.00 98.75 111 ALA A N 1
ATOM 811 C CA . ALA A 1 111 ? 1.123 0.670 2.341 1.00 98.75 111 ALA A CA 1
ATOM 812 C C . ALA A 1 111 ? 0.743 -0.091 3.614 1.00 98.75 111 ALA A C 1
ATOM 814 O O . ALA A 1 111 ? -0.432 -0.396 3.797 1.00 98.75 111 ALA A O 1
ATOM 815 N N . LEU A 1 112 ? 1.692 -0.327 4.528 1.00 98.75 112 LEU A N 1
ATOM 816 C CA . LEU A 1 112 ? 1.415 -1.012 5.795 1.00 98.75 112 LEU A CA 1
ATOM 817 C C . LEU A 1 112 ? 0.393 -0.257 6.648 1.00 98.75 112 LEU A C 1
ATOM 819 O O . LEU A 1 112 ? -0.552 -0.855 7.166 1.00 98.75 112 LEU A O 1
ATOM 823 N N . SER A 1 113 ? 0.556 1.061 6.770 1.00 98.38 113 SER A N 1
ATOM 824 C CA . SER A 1 113 ? -0.368 1.891 7.549 1.00 98.38 113 SER A CA 1
ATOM 825 C C . SER A 1 113 ? -1.786 1.807 6.979 1.00 98.38 113 SER A C 1
ATOM 827 O O . SER A 1 113 ? -2.734 1.529 7.713 1.00 98.38 113 SER A O 1
ATOM 829 N N . ALA A 1 114 ? -1.931 2.000 5.663 1.00 98.56 114 ALA A N 1
ATOM 830 C CA . ALA A 1 114 ? -3.227 1.962 4.992 1.00 98.56 114 ALA A CA 1
ATOM 831 C C . ALA A 1 114 ? -3.856 0.562 5.034 1.00 98.56 114 ALA A C 1
ATOM 833 O O . ALA A 1 114 ? -5.020 0.437 5.405 1.00 98.56 114 ALA A O 1
ATOM 834 N N . ALA A 1 115 ? -3.085 -0.489 4.743 1.00 98.69 115 ALA A N 1
ATOM 835 C CA . ALA A 1 115 ? -3.535 -1.877 4.824 1.00 98.69 115 ALA A CA 1
ATOM 836 C C . ALA A 1 115 ? -4.035 -2.230 6.230 1.00 98.69 115 ALA A C 1
ATOM 838 O O . ALA A 1 115 ? -5.074 -2.866 6.364 1.00 98.69 115 ALA A O 1
ATOM 839 N N . THR A 1 116 ? -3.360 -1.747 7.278 1.00 98.00 116 THR A N 1
ATOM 840 C CA . THR A 1 116 ? -3.798 -1.941 8.669 1.00 98.00 116 THR A CA 1
ATOM 841 C C . THR A 1 116 ? -5.146 -1.268 8.930 1.00 98.00 116 THR A C 1
ATOM 843 O O . THR A 1 116 ? -6.052 -1.899 9.468 1.00 98.00 116 THR A O 1
ATOM 846 N N . ALA A 1 117 ? -5.321 -0.006 8.521 1.00 97.19 117 ALA A N 1
ATOM 847 C CA . ALA A 1 117 ? -6.597 0.693 8.697 1.00 97.19 117 ALA A CA 1
ATOM 848 C C . ALA A 1 117 ? -7.747 0.033 7.918 1.00 97.19 117 ALA A C 1
ATOM 850 O O . ALA A 1 117 ? -8.860 -0.065 8.436 1.00 97.19 117 ALA A O 1
ATOM 851 N N . LEU A 1 118 ? -7.468 -0.438 6.699 1.00 97.62 118 LEU A N 1
ATOM 852 C CA . LEU A 1 118 ? -8.423 -1.126 5.829 1.00 97.62 118 LEU A CA 1
ATOM 853 C C . LEU A 1 118 ? -8.804 -2.510 6.371 1.00 97.62 118 LEU A C 1
ATOM 855 O O . LEU A 1 118 ? -9.983 -2.849 6.402 1.00 97.62 118 LEU A O 1
ATOM 859 N N . ALA A 1 119 ? -7.830 -3.295 6.834 1.00 95.75 119 ALA A N 1
ATOM 860 C CA . ALA A 1 119 ? -8.067 -4.627 7.390 1.00 95.75 119 ALA A CA 1
ATOM 861 C C . ALA A 1 119 ? -8.836 -4.577 8.719 1.00 95.75 119 ALA A C 1
ATOM 863 O O . ALA A 1 119 ? -9.656 -5.448 8.994 1.00 95.75 119 ALA A O 1
ATOM 864 N N . LEU A 1 120 ? -8.612 -3.537 9.528 1.00 92.81 120 LEU A N 1
ATOM 865 C CA . LEU A 1 120 ? -9.322 -3.330 10.793 1.00 92.81 120 LEU A CA 1
ATOM 866 C C . LEU A 1 120 ? -10.674 -2.610 10.636 1.00 92.81 120 LEU A C 1
ATOM 868 O O . LEU A 1 120 ? -11.377 -2.435 11.630 1.00 92.81 120 LEU A O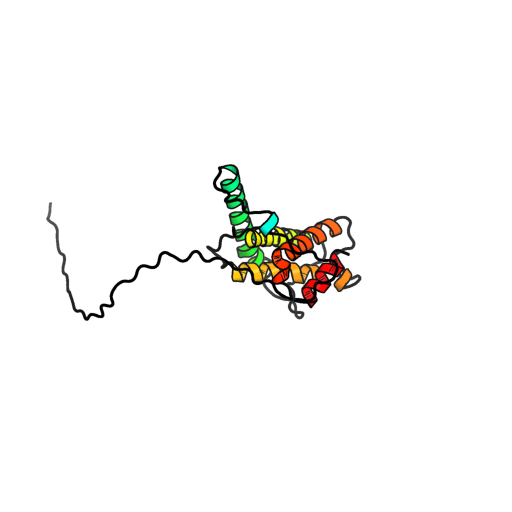 1
ATOM 872 N N . GLY A 1 121 ? -11.037 -2.159 9.430 1.00 92.88 121 GLY A N 1
ATOM 873 C CA . GLY A 1 121 ? -12.289 -1.428 9.190 1.00 92.88 121 GLY A CA 1
ATOM 874 C C . GLY A 1 121 ? -12.352 -0.065 9.892 1.00 92.88 121 GLY A C 1
ATOM 875 O O . GLY A 1 121 ? -13.415 0.365 10.339 1.00 92.88 121 GLY A O 1
ATOM 876 N N . VAL A 1 122 ? -11.207 0.607 10.046 1.00 94.50 122 VAL A N 1
ATOM 877 C CA . VAL A 1 122 ? -11.093 1.910 10.731 1.00 94.50 122 VAL A CA 1
ATOM 878 C C . VAL A 1 122 ? -10.601 3.035 9.822 1.00 94.50 122 VAL A C 1
ATOM 880 O O . VAL A 1 122 ? -10.289 4.120 10.312 1.00 94.50 122 VAL A O 1
ATOM 883 N N . TYR A 1 123 ? -10.508 2.786 8.518 1.00 96.12 123 TYR A N 1
ATOM 884 C CA . TYR A 1 123 ? -10.179 3.810 7.535 1.00 96.12 123 TYR A CA 1
ATOM 885 C C . TYR A 1 123 ? -11.227 4.940 7.533 1.00 96.12 123 TYR A C 1
ATOM 887 O O . TYR A 1 123 ? -12.418 4.685 7.693 1.00 96.12 123 TYR A O 1
ATOM 895 N N . ASP A 1 124 ? -10.773 6.187 7.384 1.00 95.44 124 ASP A N 1
ATOM 896 C CA . ASP A 1 124 ? -11.634 7.371 7.266 1.00 95.44 124 ASP A CA 1
ATOM 897 C C . ASP A 1 124 ? -11.817 7.722 5.785 1.00 95.44 124 ASP A C 1
ATOM 899 O O . ASP A 1 124 ? -10.869 8.144 5.115 1.00 95.44 124 ASP A O 1
ATOM 903 N N . ASP A 1 125 ? -13.039 7.539 5.287 1.00 95.56 125 ASP A N 1
ATOM 904 C CA . ASP A 1 125 ? -13.406 7.660 3.879 1.00 95.56 125 ASP A CA 1
ATOM 905 C C . ASP A 1 125 ? -13.890 9.063 3.466 1.00 95.56 125 ASP A C 1
ATOM 907 O O . ASP A 1 125 ? -14.290 9.261 2.315 1.00 95.56 125 ASP A O 1
ATOM 911 N N . GLN A 1 126 ? -13.784 10.061 4.355 1.00 94.06 126 GLN A N 1
ATOM 912 C CA . GLN A 1 126 ? -14.272 11.430 4.125 1.00 94.06 126 GLN A CA 1
ATOM 913 C C . GLN A 1 126 ? -13.766 12.082 2.829 1.00 94.06 126 GLN A C 1
ATOM 915 O O . GLN A 1 126 ? -14.502 12.830 2.187 1.00 94.06 126 GLN A O 1
ATOM 920 N N . THR A 1 127 ? -12.504 11.853 2.453 1.00 94.00 127 THR A N 1
ATOM 921 C CA . THR A 1 127 ? -11.880 12.493 1.275 1.00 94.00 127 THR A CA 1
ATOM 922 C C . THR A 1 127 ? -11.563 11.518 0.146 1.00 94.00 127 THR A C 1
ATOM 924 O O . THR A 1 127 ? -11.362 11.930 -0.998 1.00 94.00 127 THR A O 1
ATOM 927 N N . LEU A 1 128 ? -11.513 10.223 0.445 1.00 97.12 128 LEU A N 1
ATOM 928 C CA . LEU A 1 128 ? -11.246 9.163 -0.511 1.00 97.12 128 LEU A CA 1
ATOM 929 C C . LEU A 1 128 ? -12.013 7.924 -0.057 1.00 97.12 128 LEU A C 1
ATOM 931 O O . LEU A 1 128 ? -11.769 7.424 1.028 1.00 97.12 128 LEU A O 1
ATOM 935 N N . SER A 1 129 ? -12.900 7.401 -0.901 1.00 97.88 129 SER A N 1
ATOM 936 C CA . SER A 1 129 ? -13.647 6.173 -0.598 1.00 97.88 129 SER A CA 1
ATOM 937 C C . SER A 1 129 ? -12.716 5.000 -0.268 1.00 97.88 129 SER A C 1
ATOM 939 O O . SER A 1 129 ? -11.682 4.852 -0.934 1.00 97.88 129 SER A O 1
ATOM 941 N N . GLU A 1 130 ? -13.143 4.095 0.615 1.00 97.69 130 GLU A N 1
ATOM 942 C CA . GLU A 1 130 ? -12.389 2.883 0.972 1.00 97.69 130 GLU A CA 1
ATOM 943 C C . GLU A 1 130 ? -11.928 2.077 -0.259 1.00 97.69 130 GLU A C 1
ATOM 945 O O . GLU A 1 130 ? -10.762 1.703 -0.353 1.00 97.69 130 GLU A O 1
ATOM 950 N N . GLY A 1 131 ? -12.793 1.882 -1.263 1.00 98.25 131 GLY A N 1
ATOM 951 C CA . GLY A 1 131 ? -12.431 1.149 -2.485 1.00 98.25 131 GLY A CA 1
ATOM 952 C C . GLY A 1 131 ? -11.261 1.783 -3.252 1.00 98.25 131 GLY A C 1
ATOM 953 O O . GLY A 1 131 ? -10.322 1.099 -3.658 1.00 98.25 131 GLY A O 1
ATOM 954 N N . LYS A 1 132 ? -11.247 3.116 -3.386 1.00 98.19 132 LYS A N 1
ATOM 955 C CA . LYS A 1 132 ? -10.110 3.843 -3.982 1.00 98.19 132 LYS A CA 1
ATOM 956 C C . LYS A 1 132 ? -8.853 3.757 -3.110 1.00 98.19 132 LYS A C 1
ATOM 958 O O . LYS A 1 132 ? -7.750 3.684 -3.652 1.00 98.19 132 LYS A O 1
ATOM 963 N N . ALA A 1 133 ? -8.999 3.748 -1.786 1.00 98.38 133 ALA A N 1
ATOM 964 C CA . ALA A 1 133 ? -7.882 3.555 -0.865 1.00 98.38 133 ALA A CA 1
ATOM 965 C C . ALA A 1 133 ? -7.273 2.147 -0.982 1.00 98.38 133 ALA A C 1
ATOM 967 O O . ALA A 1 133 ? -6.046 2.025 -1.021 1.00 98.38 133 ALA A O 1
ATOM 968 N N . ARG A 1 134 ? -8.098 1.100 -1.133 1.00 98.50 134 ARG A N 1
ATOM 969 C CA . ARG A 1 134 ? -7.645 -0.273 -1.429 1.00 98.50 134 ARG A CA 1
ATOM 970 C C . ARG A 1 134 ? -6.855 -0.333 -2.730 1.00 98.50 134 ARG A C 1
ATOM 972 O O . ARG A 1 134 ? -5.729 -0.819 -2.724 1.00 98.50 134 ARG A O 1
ATOM 979 N N . ILE A 1 135 ? -7.376 0.261 -3.809 1.00 98.19 135 ILE A N 1
ATOM 980 C CA . ILE A 1 135 ? -6.683 0.321 -5.110 1.00 98.19 135 ILE A CA 1
ATOM 981 C C . ILE A 1 135 ? -5.308 0.987 -4.976 1.00 98.19 135 ILE A C 1
ATOM 983 O O . ILE A 1 135 ? -4.304 0.448 -5.441 1.00 98.19 135 ILE A O 1
ATOM 987 N N . ARG A 1 136 ? -5.229 2.147 -4.315 1.00 98.44 136 ARG A N 1
ATOM 988 C CA . ARG A 1 136 ? -3.951 2.851 -4.121 1.00 98.44 136 ARG A CA 1
ATOM 989 C C . ARG A 1 136 ? -2.976 2.048 -3.261 1.00 98.44 136 ARG A C 1
ATOM 991 O O . ARG A 1 136 ? -1.799 1.977 -3.605 1.00 98.44 136 ARG A O 1
ATOM 998 N N . THR A 1 137 ? -3.460 1.416 -2.193 1.00 98.75 137 THR A N 1
ATOM 999 C CA . THR A 1 137 ? -2.639 0.573 -1.309 1.00 98.75 137 THR A CA 1
ATOM 1000 C C . THR A 1 137 ? -2.090 -0.631 -2.072 1.00 98.75 137 THR A C 1
ATOM 1002 O O . THR A 1 137 ? -0.882 -0.865 -2.053 1.00 98.75 137 THR A O 1
ATOM 1005 N N . ARG A 1 138 ? -2.939 -1.318 -2.848 1.00 98.56 138 ARG A N 1
ATOM 1006 C CA . ARG A 1 138 ? -2.541 -2.389 -3.773 1.00 98.56 138 ARG A CA 1
ATOM 1007 C C . ARG A 1 138 ? -1.479 -1.916 -4.761 1.00 98.56 138 ARG A C 1
ATOM 1009 O O . ARG A 1 138 ? -0.490 -2.608 -4.966 1.00 98.56 138 ARG A O 1
ATOM 1016 N N . ASN A 1 139 ? -1.640 -0.725 -5.341 1.00 98.56 139 ASN A N 1
ATOM 1017 C CA . ASN A 1 139 ? -0.667 -0.168 -6.281 1.00 98.56 139 ASN A CA 1
ATOM 1018 C C . ASN A 1 139 ? 0.714 0.062 -5.652 1.00 98.56 139 ASN A C 1
ATOM 1020 O O . ASN A 1 139 ? 1.717 -0.172 -6.327 1.00 98.56 139 ASN A O 1
ATOM 1024 N N . LEU A 1 140 ? 0.781 0.487 -4.383 1.00 98.75 140 LEU A N 1
ATOM 1025 C CA . LEU A 1 140 ? 2.051 0.568 -3.651 1.00 98.75 140 LEU A CA 1
ATOM 1026 C C . LEU A 1 140 ? 2.669 -0.824 -3.482 1.00 98.75 140 LEU A C 1
ATOM 1028 O O . LEU A 1 140 ? 3.826 -1.014 -3.850 1.00 98.75 140 LEU A O 1
ATOM 1032 N N . ILE A 1 141 ? 1.881 -1.789 -2.994 1.00 98.81 141 ILE A N 1
ATOM 1033 C CA . ILE A 1 141 ? 2.324 -3.168 -2.739 1.00 98.81 141 ILE A CA 1
ATOM 1034 C C . ILE A 1 141 ? 2.895 -3.800 -4.010 1.00 98.81 141 ILE A C 1
ATOM 1036 O O . ILE A 1 141 ? 4.061 -4.199 -4.029 1.00 98.81 141 ILE A O 1
ATOM 1040 N N . ARG A 1 142 ? 2.107 -3.830 -5.091 1.00 98.50 142 ARG A N 1
ATOM 1041 C CA . ARG A 1 142 ? 2.522 -4.473 -6.343 1.00 98.50 142 ARG A CA 1
ATOM 1042 C C . ARG A 1 142 ? 3.723 -3.798 -6.985 1.00 98.50 142 ARG A C 1
ATOM 1044 O O . ARG A 1 142 ? 4.591 -4.474 -7.522 1.00 98.50 142 ARG A O 1
ATOM 1051 N N . THR A 1 143 ? 3.813 -2.468 -6.897 1.00 98.56 143 THR A N 1
ATOM 1052 C CA . THR A 1 143 ? 4.966 -1.740 -7.441 1.00 98.56 143 THR A CA 1
ATOM 1053 C C . THR A 1 143 ? 6.230 -2.088 -6.669 1.00 98.56 143 THR A C 1
ATOM 1055 O O . THR A 1 143 ? 7.257 -2.369 -7.281 1.00 98.56 143 THR A O 1
ATOM 1058 N N . LEU A 1 144 ? 6.173 -2.091 -5.336 1.00 98.62 144 LEU A N 1
ATOM 1059 C CA . LEU A 1 144 ? 7.336 -2.413 -4.514 1.00 98.62 144 LEU A CA 1
ATOM 1060 C C . LEU A 1 144 ? 7.813 -3.844 -4.762 1.00 98.62 144 LEU A C 1
ATOM 1062 O O . LEU A 1 144 ? 9.003 -4.036 -5.007 1.00 98.62 144 LEU A O 1
ATOM 1066 N N . ALA A 1 145 ? 6.895 -4.810 -4.809 1.00 98.50 145 ALA A N 1
ATOM 1067 C CA . ALA A 1 145 ? 7.220 -6.200 -5.115 1.00 98.50 145 ALA A CA 1
ATOM 1068 C C . ALA A 1 145 ? 7.793 -6.375 -6.534 1.00 98.50 145 ALA A C 1
ATOM 1070 O O . ALA A 1 145 ? 8.799 -7.062 -6.722 1.00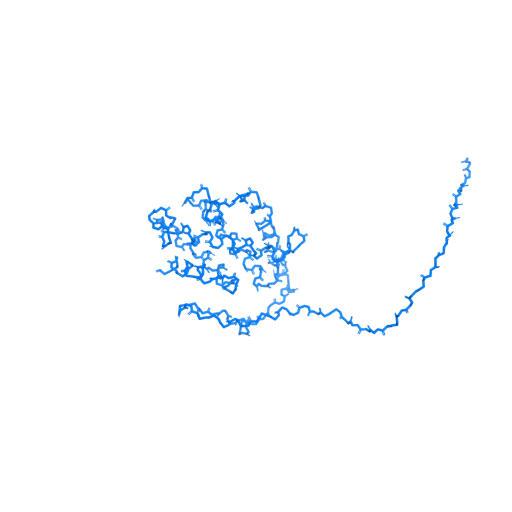 98.50 145 ALA A O 1
ATOM 1071 N N . ALA A 1 146 ? 7.211 -5.710 -7.538 1.00 98.25 146 ALA A N 1
ATOM 1072 C CA . ALA A 1 146 ? 7.696 -5.771 -8.916 1.00 98.25 146 ALA A CA 1
ATOM 1073 C C . ALA A 1 146 ? 9.086 -5.146 -9.085 1.00 98.25 146 ALA A C 1
ATOM 1075 O O . ALA A 1 146 ? 9.901 -5.674 -9.839 1.00 98.25 146 ALA A O 1
ATOM 1076 N N . ARG A 1 147 ? 9.382 -4.055 -8.368 1.00 97.88 147 ARG A N 1
ATOM 1077 C CA . ARG A 1 147 ? 10.675 -3.353 -8.435 1.00 97.88 147 ARG A CA 1
ATOM 1078 C C . ARG A 1 147 ? 11.739 -3.919 -7.490 1.00 97.88 147 ARG A C 1
ATOM 1080 O O . ARG A 1 147 ? 12.863 -3.423 -7.501 1.00 97.88 147 ARG A O 1
ATOM 1087 N N . HIS A 1 148 ? 11.419 -4.936 -6.692 1.00 98.38 148 HIS A N 1
ATOM 1088 C CA . HIS A 1 148 ? 12.401 -5.632 -5.862 1.00 98.38 148 HIS A CA 1
ATOM 1089 C C . HIS A 1 148 ? 13.349 -6.481 -6.721 1.00 98.38 148 HIS A C 1
ATOM 1091 O O . HIS A 1 148 ? 12.967 -6.972 -7.786 1.00 98.38 148 HIS A O 1
ATOM 1097 N N . LYS A 1 149 ? 14.576 -6.712 -6.245 1.00 97.75 149 LYS A N 1
ATOM 1098 C CA . LYS A 1 149 ? 15.610 -7.483 -6.951 1.00 97.75 149 LYS A CA 1
ATOM 1099 C C . LYS A 1 149 ? 15.190 -8.918 -7.271 1.00 97.75 149 LYS A C 1
ATOM 1101 O O . LYS A 1 149 ? 15.603 -9.456 -8.288 1.00 97.75 149 LYS A O 1
ATOM 1106 N N . ALA A 1 150 ? 14.328 -9.512 -6.446 1.00 96.94 150 ALA A N 1
ATOM 1107 C CA . ALA A 1 150 ? 13.778 -10.845 -6.700 1.00 96.94 150 ALA A CA 1
ATOM 1108 C C . ALA A 1 150 ? 12.913 -10.897 -7.974 1.00 96.94 150 ALA A C 1
ATOM 1110 O O . ALA A 1 150 ? 12.829 -11.931 -8.623 1.00 96.94 150 ALA A O 1
ATOM 1111 N N . SER A 1 151 ? 12.313 -9.766 -8.357 1.00 96.88 151 SER A N 1
ATOM 1112 C CA . SER A 1 151 ? 11.474 -9.629 -9.553 1.00 96.88 151 SER A CA 1
ATOM 1113 C C . SER A 1 151 ? 12.198 -8.970 -10.732 1.00 96.88 151 SER A C 1
ATOM 1115 O O . SER A 1 151 ? 11.879 -9.253 -11.882 1.00 96.88 151 SER A O 1
ATOM 1117 N N . SER A 1 152 ? 13.123 -8.045 -10.454 1.00 95.19 152 SER A N 1
ATOM 1118 C CA . SER A 1 152 ? 13.767 -7.166 -11.448 1.00 95.19 152 SER A CA 1
ATOM 1119 C C . SER A 1 152 ? 15.278 -7.401 -11.601 1.00 95.19 152 SER A C 1
ATOM 1121 O O . SER A 1 152 ? 15.965 -6.632 -12.275 1.00 95.19 152 SER A O 1
ATOM 1123 N N . GLY A 1 153 ? 15.829 -8.434 -10.960 1.00 95.38 153 GLY A N 1
ATOM 1124 C CA . GLY A 1 153 ? 17.264 -8.711 -10.958 1.00 95.38 153 GLY A CA 1
ATOM 1125 C C . GLY A 1 153 ? 18.084 -7.589 -10.311 1.00 95.38 153 GLY A C 1
ATOM 1126 O O . GLY A 1 153 ? 17.614 -6.873 -9.428 1.00 95.38 153 GLY A O 1
ATOM 1127 N N . ALA A 1 154 ? 19.325 -7.407 -10.767 1.00 94.12 154 ALA A N 1
ATOM 1128 C CA . ALA A 1 154 ? 20.277 -6.463 -10.169 1.00 94.12 154 ALA A CA 1
ATOM 1129 C C . ALA A 1 154 ? 19.845 -4.981 -10.224 1.00 94.12 154 ALA A C 1
ATOM 1131 O O . ALA A 1 154 ? 20.366 -4.174 -9.461 1.00 94.12 154 ALA A O 1
ATOM 1132 N N . ALA A 1 155 ? 18.901 -4.622 -11.102 1.00 92.56 155 ALA A N 1
ATOM 1133 C CA . ALA A 1 155 ? 18.366 -3.263 -11.206 1.00 92.56 155 ALA A CA 1
ATOM 1134 C C . ALA A 1 155 ? 17.284 -2.949 -10.154 1.00 92.56 155 ALA A C 1
ATOM 1136 O O . ALA A 1 155 ? 16.910 -1.788 -9.983 1.00 92.56 155 ALA A O 1
ATOM 1137 N N . GLY A 1 156 ? 16.756 -3.970 -9.472 1.00 96.38 156 GLY A N 1
ATOM 1138 C CA . GLY A 1 156 ? 15.761 -3.796 -8.421 1.00 96.38 156 GLY A CA 1
ATOM 1139 C C . GLY A 1 156 ? 16.361 -3.319 -7.098 1.00 96.38 156 GLY A C 1
ATOM 1140 O O . GLY A 1 156 ? 17.543 -3.508 -6.813 1.00 96.38 156 GLY A O 1
ATOM 1141 N N . TRP A 1 157 ? 15.521 -2.737 -6.245 1.00 97.62 157 TRP A N 1
ATOM 1142 C CA . TRP A 1 157 ? 15.899 -2.470 -4.853 1.00 97.62 157 TRP A CA 1
ATOM 1143 C C . TRP A 1 157 ? 15.998 -3.792 -4.072 1.00 97.62 157 TRP A C 1
ATOM 1145 O O . TRP A 1 157 ? 15.412 -4.791 -4.479 1.00 97.62 157 TRP A O 1
ATOM 1155 N N . GLY A 1 158 ? 16.715 -3.834 -2.946 1.00 96.38 158 GLY A N 1
ATOM 1156 C CA . GLY A 1 158 ? 16.810 -5.068 -2.142 1.00 96.38 158 GLY A CA 1
ATOM 1157 C C . GLY A 1 158 ? 18.215 -5.476 -1.694 1.00 96.38 158 GLY A C 1
ATOM 1158 O O . GLY A 1 158 ? 18.386 -6.522 -1.067 1.00 96.38 158 GLY A O 1
ATOM 1159 N N . SER A 1 159 ? 19.240 -4.706 -2.061 1.00 94.50 159 SER A N 1
ATOM 1160 C CA . SER A 1 159 ? 20.654 -5.067 -1.847 1.00 94.50 159 SER A CA 1
ATOM 1161 C C . SER A 1 159 ? 21.352 -4.243 -0.761 1.00 94.50 159 SER A C 1
ATOM 1163 O O . SER A 1 159 ? 22.555 -4.381 -0.570 1.00 94.50 159 SER A O 1
ATOM 1165 N N . VAL A 1 160 ? 20.616 -3.392 -0.039 1.00 93.25 160 VAL A N 1
ATOM 1166 C CA . VAL A 1 160 ? 21.150 -2.573 1.066 1.00 93.25 160 VAL A CA 1
ATOM 1167 C C . VAL A 1 160 ? 20.687 -3.090 2.427 1.00 93.25 160 VAL A C 1
ATOM 1169 O O . VAL A 1 160 ? 19.659 -3.758 2.518 1.00 93.25 160 VAL A O 1
ATOM 1172 N N . TRP A 1 161 ? 21.419 -2.753 3.492 1.00 89.81 161 TRP A N 1
ATOM 1173 C CA . TRP A 1 161 ? 21.273 -3.353 4.826 1.00 89.81 161 TRP A CA 1
ATOM 1174 C C . TRP A 1 161 ? 19.863 -3.271 5.446 1.00 89.81 161 TRP A C 1
ATOM 1176 O O . TRP A 1 161 ? 19.464 -4.189 6.153 1.00 89.81 161 TRP A O 1
ATOM 1186 N N . GLN A 1 162 ? 19.070 -2.230 5.156 1.00 94.12 162 GLN A N 1
ATOM 1187 C CA . GLN A 1 162 ? 17.679 -2.122 5.639 1.00 94.12 162 GLN A CA 1
ATOM 1188 C C . GLN A 1 162 ? 16.625 -2.708 4.697 1.00 94.12 162 GLN A C 1
ATOM 1190 O O . GLN A 1 162 ? 15.437 -2.679 5.024 1.00 94.12 162 GLN A O 1
ATOM 1195 N N . SER A 1 163 ? 17.016 -3.258 3.546 1.00 95.50 163 SER A N 1
ATOM 1196 C CA . SER A 1 163 ? 16.047 -3.716 2.544 1.00 95.50 163 SER A CA 1
ATOM 1197 C C . SER A 1 163 ? 15.090 -4.769 3.092 1.00 95.50 163 SER A C 1
ATOM 1199 O O . SER A 1 163 ? 13.912 -4.742 2.754 1.00 95.50 163 SER A O 1
ATOM 1201 N N . ALA A 1 164 ? 15.562 -5.637 3.991 1.00 96.25 164 ALA A N 1
ATOM 1202 C CA . ALA A 1 164 ? 14.726 -6.641 4.643 1.00 96.25 164 ALA A CA 1
ATOM 1203 C C . ALA A 1 164 ? 13.576 -6.013 5.456 1.00 96.25 164 ALA A C 1
ATOM 1205 O O . ALA A 1 164 ? 12.449 -6.499 5.412 1.00 96.25 164 ALA A O 1
ATOM 1206 N N . LEU A 1 165 ? 13.817 -4.890 6.145 1.00 97.06 165 LEU A N 1
ATOM 1207 C CA . LEU A 1 165 ? 12.777 -4.174 6.892 1.00 97.06 165 LEU A CA 1
ATOM 1208 C C . LEU A 1 165 ? 11.743 -3.533 5.953 1.00 97.06 165 LEU A C 1
ATOM 1210 O O . LEU A 1 165 ? 10.547 -3.520 6.242 1.00 97.06 165 LEU A O 1
ATOM 1214 N N . TRP A 1 166 ? 12.185 -3.000 4.816 1.00 97.94 166 TRP A N 1
ATOM 1215 C CA . TRP A 1 166 ? 11.281 -2.386 3.839 1.00 97.94 166 TRP A CA 1
ATOM 1216 C C . TRP A 1 166 ? 10.461 -3.437 3.079 1.00 97.94 166 TRP A C 1
ATOM 1218 O O . TRP A 1 166 ? 9.268 -3.233 2.829 1.00 97.94 166 TRP A O 1
ATOM 1228 N N . ALA A 1 167 ? 11.073 -4.589 2.791 1.00 98.12 167 ALA A N 1
ATOM 1229 C CA . ALA A 1 167 ? 10.383 -5.778 2.309 1.00 98.12 167 ALA A CA 1
ATOM 1230 C C . ALA A 1 167 ? 9.340 -6.240 3.327 1.00 98.12 167 ALA A C 1
ATOM 1232 O O . ALA A 1 167 ? 8.185 -6.410 2.948 1.00 98.12 167 ALA A O 1
ATOM 1233 N N . TYR A 1 168 ? 9.683 -6.301 4.620 1.00 98.00 168 TYR A N 1
ATOM 1234 C CA . TYR A 1 168 ? 8.726 -6.610 5.685 1.00 98.00 168 TYR A CA 1
ATOM 1235 C C . TYR A 1 168 ? 7.510 -5.675 5.679 1.00 98.00 168 TYR A C 1
ATOM 1237 O O . TYR A 1 168 ? 6.385 -6.166 5.719 1.00 98.00 168 TYR A O 1
ATOM 1245 N N . TYR A 1 169 ? 7.685 -4.351 5.576 1.00 98.62 169 TYR A N 1
ATOM 1246 C CA . TYR A 1 169 ? 6.532 -3.438 5.524 1.00 98.62 169 TYR A CA 1
ATOM 1247 C C . TYR A 1 169 ? 5.591 -3.761 4.360 1.00 98.62 169 TYR A C 1
ATOM 1249 O O . TYR A 1 169 ? 4.372 -3.802 4.531 1.00 98.62 169 TYR A O 1
ATOM 1257 N N . THR A 1 170 ? 6.165 -4.031 3.189 1.00 98.62 170 THR A N 1
ATOM 1258 C CA . THR A 1 170 ? 5.406 -4.356 1.978 1.00 98.62 170 THR A CA 1
ATOM 1259 C C . THR A 1 170 ? 4.732 -5.724 2.091 1.00 98.62 170 THR A C 1
ATOM 1261 O O . THR A 1 170 ? 3.551 -5.849 1.780 1.00 98.62 170 THR A O 1
ATOM 1264 N N . GLY A 1 171 ? 5.449 -6.735 2.583 1.00 98.12 171 GLY A N 1
ATOM 1265 C CA . GLY A 1 171 ? 4.936 -8.087 2.797 1.00 98.12 171 GLY A CA 1
ATOM 1266 C C . GLY A 1 171 ? 3.831 -8.136 3.850 1.00 98.12 171 GLY A C 1
ATOM 1267 O O . GLY A 1 171 ? 2.805 -8.769 3.631 1.00 98.12 171 GLY A O 1
ATOM 1268 N N . ALA A 1 172 ? 3.972 -7.401 4.955 1.00 98.38 172 ALA A N 1
ATOM 1269 C CA . ALA A 1 172 ? 2.931 -7.291 5.974 1.00 98.38 172 ALA A CA 1
ATOM 1270 C C . ALA A 1 172 ? 1.675 -6.584 5.434 1.00 98.38 172 ALA A C 1
ATOM 1272 O O . ALA A 1 172 ? 0.556 -7.028 5.693 1.00 98.38 172 ALA A O 1
ATOM 1273 N N . ALA A 1 173 ? 1.844 -5.525 4.634 1.00 98.69 173 ALA A N 1
ATOM 1274 C CA . ALA A 1 173 ? 0.729 -4.869 3.953 1.00 98.69 173 ALA A CA 1
ATOM 1275 C C . ALA A 1 173 ? 0.016 -5.822 2.979 1.00 98.69 173 ALA A C 1
ATOM 1277 O O . ALA A 1 173 ? -1.213 -5.892 2.966 1.00 98.69 173 ALA A O 1
ATOM 1278 N N . ALA A 1 174 ? 0.792 -6.577 2.197 1.00 98.25 174 ALA A N 1
ATOM 1279 C CA . ALA A 1 174 ? 0.288 -7.587 1.276 1.00 98.25 174 ALA A CA 1
ATOM 1280 C C . ALA A 1 174 ? -0.459 -8.706 2.003 1.00 98.25 174 ALA A C 1
ATOM 1282 O O . ALA A 1 174 ? -1.517 -9.116 1.549 1.00 98.25 174 ALA A O 1
ATOM 1283 N N . TRP A 1 175 ? 0.047 -9.166 3.146 1.00 97.38 175 TRP A N 1
ATOM 1284 C CA . TRP A 1 175 ? -0.594 -10.210 3.941 1.00 97.38 175 TRP A CA 1
ATOM 1285 C C . TRP A 1 175 ? -1.961 -9.776 4.486 1.00 97.38 175 TRP A C 1
ATOM 1287 O O . TRP A 1 175 ? -2.917 -10.548 4.451 1.00 97.38 175 TRP A O 1
ATOM 1297 N N . LEU A 1 176 ? -2.082 -8.517 4.924 1.00 97.88 176 LEU A N 1
ATOM 1298 C CA . LEU A 1 176 ? -3.348 -7.936 5.388 1.00 97.88 176 LEU A CA 1
ATOM 1299 C C . LEU A 1 176 ? -4.392 -7.793 4.271 1.00 97.88 176 LEU A C 1
ATOM 1301 O O . LEU A 1 176 ? -5.588 -7.857 4.550 1.00 97.88 176 LEU A O 1
ATOM 1305 N N . LEU A 1 177 ? -3.948 -7.595 3.027 1.00 97.31 177 LEU A N 1
ATOM 1306 C CA . LEU A 1 177 ? -4.797 -7.408 1.845 1.00 97.31 177 LEU A CA 1
ATOM 1307 C C . LEU A 1 177 ? -4.613 -8.533 0.816 1.00 97.31 177 LEU A C 1
ATOM 1309 O O . LEU A 1 177 ? -4.734 -8.300 -0.384 1.00 97.31 177 LEU A O 1
ATOM 1313 N N . TRP A 1 178 ? -4.298 -9.749 1.266 1.00 96.12 178 TRP A N 1
ATOM 1314 C CA . TRP A 1 178 ? -3.868 -10.831 0.376 1.00 96.12 178 TRP A CA 1
ATOM 1315 C C . TRP A 1 178 ? -4.918 -11.193 -0.684 1.00 96.12 178 TRP A C 1
ATOM 1317 O O . TRP A 1 178 ? -4.569 -11.445 -1.841 1.00 96.12 178 TRP A O 1
ATOM 1327 N N . GLU A 1 179 ? -6.212 -11.146 -0.336 1.00 93.88 179 GLU A N 1
ATOM 1328 C CA . GLU A 1 179 ? -7.292 -11.392 -1.307 1.00 93.88 179 GLU A CA 1
ATOM 1329 C C . GLU A 1 179 ? -7.515 -10.263 -2.313 1.00 93.88 179 GLU A C 1
ATOM 1331 O O . GLU A 1 179 ? -8.139 -10.489 -3.344 1.00 93.88 179 GLU A O 1
ATOM 1336 N N . ASP A 1 180 ? -6.936 -9.085 -2.079 1.00 95.19 180 ASP A N 1
ATOM 1337 C CA . ASP A 1 180 ? -7.008 -7.960 -3.014 1.00 95.19 180 ASP A CA 1
ATOM 1338 C C . ASP A 1 180 ? -5.887 -8.044 -4.085 1.00 95.19 180 ASP A C 1
ATOM 1340 O O . ASP A 1 180 ? -5.877 -7.264 -5.044 1.00 95.19 180 ASP A O 1
ATOM 1344 N N . LEU A 1 181 ? -4.924 -8.969 -3.945 1.00 96.56 181 LEU A N 1
ATOM 1345 C CA . LEU A 1 181 ? -3.816 -9.189 -4.887 1.00 96.56 181 LEU A CA 1
ATOM 1346 C C . LEU A 1 181 ? -4.147 -10.280 -5.914 1.00 96.56 181 LEU A C 1
ATOM 1348 O O . LEU A 1 181 ? -4.754 -11.294 -5.571 1.00 96.56 181 LEU A O 1
ATOM 1352 N N . ASP A 1 182 ? -3.702 -10.091 -7.160 1.00 95.69 182 ASP A N 1
ATOM 1353 C CA . ASP A 1 182 ? -3.797 -11.138 -8.187 1.00 95.69 182 ASP A CA 1
ATOM 1354 C C . ASP A 1 182 ? -2.653 -12.164 -8.060 1.00 95.69 182 ASP A C 1
ATOM 1356 O O . ASP A 1 182 ? -1.774 -12.038 -7.206 1.00 95.69 182 ASP A O 1
ATOM 1360 N N . GLY A 1 183 ? -2.686 -13.219 -8.880 1.00 94.81 183 GLY A N 1
ATOM 1361 C CA . GLY A 1 183 ? -1.702 -14.305 -8.822 1.00 94.81 183 GLY A CA 1
ATOM 1362 C C . GLY A 1 183 ? -0.259 -13.845 -9.049 1.00 94.81 183 GLY A C 1
ATOM 1363 O O . GLY A 1 183 ? 0.637 -14.288 -8.330 1.00 94.81 183 GLY A O 1
ATOM 1364 N N . ASP A 1 184 ? -0.045 -12.918 -9.983 1.00 95.75 184 ASP A N 1
ATOM 1365 C CA . ASP A 1 184 ? 1.286 -12.403 -10.315 1.00 95.75 184 ASP A CA 1
ATOM 1366 C C . ASP A 1 184 ? 1.824 -11.506 -9.195 1.00 95.75 184 ASP A C 1
ATOM 1368 O O . ASP A 1 184 ? 2.978 -11.643 -8.778 1.00 95.75 184 ASP A O 1
ATOM 1372 N N . ASP A 1 185 ? 0.983 -10.621 -8.655 1.00 97.06 185 ASP A N 1
ATOM 1373 C CA . ASP A 1 185 ? 1.328 -9.757 -7.528 1.00 97.06 185 ASP A CA 1
ATOM 1374 C C . ASP A 1 185 ? 1.649 -10.595 -6.277 1.00 97.06 185 ASP A C 1
ATOM 1376 O O . ASP A 1 185 ? 2.636 -10.325 -5.586 1.00 97.06 185 ASP A O 1
ATOM 1380 N N . ARG A 1 186 ? 0.876 -11.658 -6.013 1.00 97.00 186 ARG A N 1
ATOM 1381 C CA . ARG A 1 186 ? 1.143 -12.615 -4.923 1.00 97.00 186 ARG A CA 1
ATOM 1382 C C . ARG A 1 186 ? 2.481 -13.326 -5.099 1.00 97.00 186 ARG A C 1
ATOM 1384 O O . ARG A 1 186 ? 3.241 -13.415 -4.135 1.00 97.00 186 ARG A O 1
ATOM 1391 N N . ALA A 1 187 ? 2.789 -13.796 -6.308 1.00 95.56 187 ALA A N 1
ATOM 1392 C CA . ALA A 1 187 ? 4.055 -14.463 -6.602 1.00 95.56 187 ALA A CA 1
ATOM 1393 C C . ALA A 1 187 ? 5.256 -13.522 -6.403 1.00 95.56 187 ALA A C 1
ATOM 1395 O O . ALA A 1 187 ? 6.242 -13.901 -5.770 1.00 95.56 187 ALA A O 1
ATOM 1396 N N . ARG A 1 188 ? 5.157 -12.268 -6.866 1.00 97.62 188 ARG A N 1
ATOM 1397 C CA . ARG A 1 188 ? 6.208 -11.253 -6.670 1.00 97.62 188 ARG A CA 1
ATOM 1398 C C . ARG A 1 188 ? 6.407 -10.899 -5.199 1.00 97.62 188 ARG A C 1
ATOM 1400 O O . ARG A 1 188 ? 7.541 -10.690 -4.774 1.00 97.62 188 ARG A O 1
ATOM 1407 N N . VAL A 1 189 ? 5.324 -10.814 -4.421 1.00 97.75 189 VAL A N 1
ATOM 1408 C CA . VAL A 1 189 ? 5.414 -10.583 -2.973 1.00 97.75 189 VAL A CA 1
ATOM 1409 C C . VAL A 1 189 ? 6.089 -11.763 -2.279 1.00 97.75 189 VAL A C 1
ATOM 1411 O O . VAL A 1 189 ? 6.978 -11.525 -1.470 1.00 97.75 189 VAL A O 1
ATOM 1414 N N . ALA A 1 190 ? 5.714 -13.005 -2.600 1.00 95.31 190 ALA A N 1
ATOM 1415 C CA . ALA A 1 190 ? 6.344 -14.192 -2.017 1.00 95.31 190 ALA A CA 1
ATOM 1416 C C . ALA A 1 190 ? 7.856 -14.210 -2.298 1.00 95.31 190 ALA A C 1
ATOM 1418 O O . ALA A 1 190 ? 8.649 -14.229 -1.362 1.00 95.31 190 ALA A O 1
ATOM 1419 N N . ALA A 1 191 ? 8.253 -14.034 -3.562 1.00 95.44 191 ALA A N 1
ATOM 1420 C CA . ALA A 1 191 ? 9.660 -13.991 -3.963 1.00 95.44 191 ALA A CA 1
ATOM 1421 C C . ALA A 1 191 ? 10.460 -12.834 -3.331 1.00 95.44 191 ALA A C 1
ATOM 1423 O O . ALA A 1 191 ? 11.680 -12.890 -3.248 1.00 95.44 191 ALA A O 1
ATOM 1424 N N . MET A 1 192 ? 9.805 -11.742 -2.926 1.00 96.62 192 MET A N 1
ATOM 1425 C CA . MET A 1 192 ? 10.467 -10.626 -2.243 1.00 96.62 192 MET A CA 1
ATOM 1426 C C . MET A 1 192 ? 10.782 -10.931 -0.771 1.00 96.62 192 MET A C 1
ATOM 1428 O O . MET A 1 192 ? 11.682 -10.300 -0.215 1.00 96.62 192 MET A O 1
ATOM 1432 N N . ILE A 1 193 ? 10.020 -11.825 -0.139 1.00 93.38 193 ILE A N 1
ATOM 1433 C CA . ILE A 1 193 ? 10.118 -12.137 1.294 1.00 93.38 193 ILE A CA 1
ATOM 1434 C C . ILE A 1 193 ? 10.937 -13.412 1.557 1.00 93.38 193 ILE A C 1
ATOM 1436 O O . ILE A 1 193 ? 11.498 -13.535 2.646 1.00 93.38 193 ILE A O 1
ATOM 1440 N N . GLU A 1 194 ? 11.001 -14.326 0.587 1.00 84.56 194 GLU A N 1
ATOM 1441 C CA . GLU A 1 194 ? 11.790 -15.573 0.611 1.00 84.56 194 GLU A CA 1
ATOM 1442 C C . GLU A 1 194 ? 13.260 -15.360 0.210 1.00 84.56 194 GLU A C 1
ATOM 1444 O O . GLU A 1 194 ? 14.129 -15.980 0.866 1.00 84.56 194 GLU A O 1
#